Protein AF-A0AA39IX98-F1 (afdb_monomer_lite)

Organism: NCBI:txid47425

Sequence (354 aa):
MSGRSRLAAFIRYDRTEYQDSSELIVSIAYSLGMFDQRIGDAIVKALDISHAVVQMPASESRSQFRLLLQQPLETIQELEDEGPLAIIIDGLDESDVSKELLEVLADGFGPTLPFMCLIISSRPEEKISSVFKNCQHLHRYPLDTSSAEVKHDIRHYIQQRFASIEDKTVWRKYNEQDVVTQLAERASRLFIWAATVCSFLCSFPSLRRLEALLKTTIPADAIEALTILYQTALDTIVSEVYGSKDDIRLCIHAVLGVLIVQKSNMTVPMLSELVLQEGDPSAQLIVAKLGSVVQERSGSLELIHKSFDDFGLRALIDGDLVAADLYGVEGLASITGIMFSSFVVHICCCFKET

Secondary structure (DSSP, 8-state):
--PPPEEEEEEE-BTTTB---TTHHHHHHHHHHHH-HHHHHHHHHHHHH-GGGGG--GGGHHHHHIIIIIHHHHT-THHHHT-PEEEEEE-GGGS---HHHHHHHHHTT-TT-TTEEEEEEE---HHHHHHHTT-TT-EEEEE-TTSHHHHHHHHHHHHHHHTT---GGGGTTS-HHHHHHHHHHHTTT-HHHHHHHHHHHHSS--HHHHHHHHTSPPPSSHHHHHHHHHHHHHHHHHHHSSS-HHHHHHHHHHHHHHHHH--S-B-HHHHHHHT--TTSPPHHHHHHHTTTTEEEETTEEEES-HHHHHHHHHHHHTTSS---S-S-----TT--------EEEEEEE-----

Structure (mmCIF, N/CA/C/O backbone):
data_AF-A0AA39IX98-F1
#
_entry.id   AF-A0AA39IX98-F1
#
loop_
_atom_site.group_PDB
_atom_site.id
_atom_site.type_symbol
_atom_site.label_atom_id
_atom_site.label_alt_id
_atom_site.label_comp_id
_atom_site.label_asym_id
_atom_site.label_entity_id
_atom_site.label_seq_id
_atom_site.pdbx_PDB_ins_code
_atom_site.Cartn_x
_atom_site.Cartn_y
_atom_site.Cartn_z
_atom_site.occupancy
_atom_site.B_iso_or_equiv
_atom_site.auth_seq_id
_atom_site.auth_comp_id
_atom_site.auth_asym_id
_atom_site.auth_atom_id
_atom_site.pdbx_PDB_model_num
ATOM 1 N N . MET A 1 1 ? -10.452 -22.451 22.243 1.00 38.34 1 MET A N 1
ATOM 2 C CA . MET A 1 1 ? -10.836 -22.826 20.864 1.00 38.34 1 MET A CA 1
ATOM 3 C C . MET A 1 1 ? -10.128 -21.862 19.928 1.00 38.34 1 MET A C 1
ATOM 5 O O . MET A 1 1 ? -10.118 -20.678 20.225 1.00 38.34 1 MET A O 1
ATOM 9 N N . SER A 1 2 ? -9.448 -22.348 18.887 1.00 43.41 2 SER A N 1
ATOM 10 C CA . SER A 1 2 ? -8.754 -21.486 17.917 1.00 43.41 2 SER A CA 1
ATOM 11 C C . SER A 1 2 ? -9.805 -20.832 17.015 1.00 43.41 2 SER A C 1
ATOM 13 O O . SER A 1 2 ? -10.155 -21.363 15.964 1.00 43.41 2 SER A O 1
ATOM 15 N N . GLY A 1 3 ? -10.401 -19.741 17.500 1.00 55.88 3 GLY A N 1
ATOM 16 C CA . GLY A 1 3 ? -11.269 -18.892 16.695 1.00 55.88 3 GLY A CA 1
ATOM 17 C C . GLY A 1 3 ? -10.429 -18.233 15.607 1.00 55.88 3 GLY A C 1
ATOM 18 O O . GLY A 1 3 ? -9.367 -17.680 15.893 1.00 55.88 3 GLY A O 1
ATOM 19 N N . ARG A 1 4 ? -10.861 -18.334 14.349 1.00 71.50 4 ARG A N 1
ATOM 20 C CA . ARG A 1 4 ? -10.256 -17.561 13.259 1.00 71.50 4 ARG A CA 1
ATOM 21 C C . ARG A 1 4 ? -10.580 -16.090 13.505 1.00 71.50 4 ARG A C 1
ATOM 23 O O . ARG A 1 4 ? -11.750 -15.770 13.682 1.00 71.50 4 ARG A O 1
ATOM 30 N N . SER A 1 5 ? -9.579 -15.213 13.489 1.00 79.19 5 SER A N 1
ATOM 31 C CA . SER A 1 5 ? -9.819 -13.767 13.480 1.00 79.19 5 SER A CA 1
ATOM 32 C C . SER A 1 5 ? -10.683 -13.397 12.273 1.00 79.19 5 SER A C 1
ATOM 34 O O . SER A 1 5 ? -10.442 -13.878 11.162 1.00 79.19 5 SER A O 1
ATOM 36 N N . ARG A 1 6 ? -11.695 -12.560 12.493 1.00 92.75 6 ARG A N 1
ATOM 37 C CA . ARG A 1 6 ? -12.691 -12.172 11.491 1.00 92.75 6 ARG A CA 1
ATOM 38 C C . ARG A 1 6 ? -12.483 -10.707 11.124 1.00 92.75 6 ARG A C 1
ATOM 40 O O . ARG A 1 6 ? -12.575 -9.847 11.991 1.00 92.75 6 ARG A O 1
ATOM 47 N N . LEU A 1 7 ? -12.183 -10.417 9.859 1.00 92.88 7 LEU A N 1
ATOM 48 C CA . LEU A 1 7 ? -12.071 -9.037 9.383 1.00 92.88 7 LEU A CA 1
ATOM 49 C C . LEU A 1 7 ? -13.474 -8.446 9.224 1.00 92.88 7 LEU A C 1
ATOM 51 O O . LEU A 1 7 ? -14.226 -8.892 8.361 1.00 92.88 7 LEU A O 1
ATOM 55 N N . ALA A 1 8 ? -13.807 -7.468 10.062 1.00 94.06 8 ALA A N 1
ATOM 56 C CA . ALA A 1 8 ? -15.128 -6.851 10.106 1.00 94.06 8 ALA A CA 1
ATOM 57 C C . ALA A 1 8 ? -15.179 -5.500 9.376 1.00 94.06 8 ALA A C 1
ATOM 59 O O . ALA A 1 8 ? -16.228 -5.113 8.872 1.00 94.06 8 ALA A O 1
ATOM 60 N N . ALA A 1 9 ? -14.046 -4.798 9.277 1.00 94.56 9 ALA A N 1
ATOM 61 C CA . ALA A 1 9 ? -13.933 -3.583 8.475 1.00 94.56 9 ALA A CA 1
ATOM 62 C C . ALA A 1 9 ? -12.509 -3.394 7.936 1.00 94.56 9 ALA A C 1
ATOM 64 O O . ALA A 1 9 ? -11.527 -3.686 8.624 1.00 94.56 9 ALA A O 1
ATOM 65 N N . PHE A 1 10 ? -12.410 -2.865 6.717 1.00 93.94 10 PHE A N 1
ATOM 66 C CA . PHE A 1 10 ? -11.167 -2.405 6.103 1.00 93.94 10 PHE A CA 1
ATOM 67 C C . PHE A 1 10 ? -11.410 -1.018 5.514 1.00 93.94 10 PHE A C 1
ATOM 69 O O . PHE A 1 10 ? -12.221 -0.866 4.603 1.00 93.94 10 PHE A O 1
ATOM 76 N N . ILE A 1 11 ? -10.723 -0.019 6.056 1.00 91.50 11 ILE A N 1
ATOM 77 C CA . ILE A 1 11 ? -10.815 1.376 5.633 1.00 91.50 11 ILE A CA 1
ATOM 78 C C . ILE A 1 11 ? -9.422 1.792 5.199 1.00 91.50 11 ILE A C 1
ATOM 80 O O . ILE A 1 11 ? -8.462 1.602 5.941 1.00 91.50 11 ILE A O 1
ATOM 84 N N . ARG A 1 12 ? -9.307 2.345 3.997 1.00 89.00 12 ARG A N 1
ATOM 85 C CA . ARG A 1 12 ? -8.041 2.816 3.451 1.00 89.00 12 ARG A CA 1
ATOM 86 C C . ARG A 1 12 ? -8.157 4.294 3.138 1.00 89.00 12 ARG A C 1
ATOM 88 O O . ARG A 1 12 ? -9.070 4.692 2.421 1.00 89.00 12 ARG A O 1
ATOM 95 N N . TYR A 1 13 ? -7.214 5.069 3.649 1.00 85.19 13 TYR A N 1
ATOM 96 C CA . TYR A 1 13 ? -7.049 6.459 3.269 1.00 85.19 13 TYR A CA 1
ATOM 97 C C . TYR A 1 13 ? -6.129 6.578 2.066 1.00 85.19 13 TYR A C 1
ATOM 99 O O . TYR A 1 13 ? -5.184 5.803 1.885 1.00 85.19 13 TYR A O 1
ATOM 107 N N . ASP A 1 14 ? -6.448 7.559 1.232 1.00 73.75 14 ASP A N 1
ATOM 108 C CA . ASP A 1 14 ? -5.661 7.901 0.067 1.00 73.75 14 ASP A CA 1
ATOM 109 C C . ASP A 1 14 ? -5.701 9.415 -0.145 1.00 73.75 14 ASP A C 1
ATOM 111 O O . ASP A 1 14 ? -6.775 9.979 -0.368 1.00 73.75 14 ASP A O 1
ATOM 115 N N . ARG A 1 15 ? -4.534 10.076 -0.144 1.00 66.19 15 ARG A N 1
ATOM 116 C CA . ARG A 1 15 ? -4.431 11.528 -0.372 1.00 66.19 15 ARG A CA 1
ATOM 117 C C . ARG A 1 15 ? -5.121 12.012 -1.652 1.00 66.19 15 ARG A C 1
ATOM 119 O O . ARG A 1 15 ? -5.353 13.209 -1.767 1.00 66.19 15 ARG A O 1
ATOM 126 N N . THR A 1 16 ? -5.412 11.165 -2.635 1.00 59.59 16 THR A N 1
ATOM 127 C CA . THR A 1 16 ? -6.043 11.614 -3.886 1.00 59.59 16 THR A CA 1
ATOM 128 C C . THR A 1 16 ? -7.550 11.413 -3.944 1.00 59.59 16 THR A C 1
ATOM 130 O O . THR A 1 16 ? -8.199 12.100 -4.726 1.00 59.59 16 THR A O 1
ATOM 133 N N . GLU A 1 17 ? -8.105 10.504 -3.145 1.00 62.84 17 GLU A N 1
ATOM 134 C CA . GLU A 1 17 ? -9.516 10.102 -3.248 1.00 62.84 17 GLU A CA 1
ATOM 135 C C . GLU A 1 17 ? -10.286 10.297 -1.943 1.00 62.84 17 GLU A C 1
ATOM 137 O O . GLU A 1 17 ? -11.464 10.646 -1.970 1.00 62.84 17 GLU A O 1
ATOM 142 N N . TYR A 1 18 ? -9.628 10.092 -0.800 1.00 67.81 18 TYR A N 1
ATOM 143 C CA . TYR A 1 18 ? -10.278 10.070 0.501 1.00 67.81 18 TYR A CA 1
ATOM 144 C C . TYR A 1 18 ? -9.303 10.558 1.574 1.00 67.81 18 TYR A C 1
ATOM 146 O O . TYR A 1 18 ? -8.492 9.789 2.091 1.00 67.81 18 TYR A O 1
ATOM 154 N N . GLN A 1 19 ? -9.360 11.862 1.862 1.00 78.38 19 GLN A N 1
ATOM 155 C CA . GLN A 1 19 ? -8.587 12.507 2.933 1.00 78.38 19 GLN A CA 1
ATOM 156 C C . GLN A 1 19 ? -9.421 12.771 4.189 1.00 78.38 19 GLN A C 1
ATOM 158 O O . GLN A 1 19 ? -8.855 12.825 5.278 1.00 78.38 19 GLN A O 1
ATOM 163 N N . ASP A 1 20 ? -10.733 12.957 4.024 1.00 84.12 20 ASP A N 1
ATOM 164 C CA . ASP A 1 20 ? -11.641 13.361 5.094 1.00 84.12 20 ASP A CA 1
ATOM 165 C C . ASP A 1 20 ? -11.868 12.203 6.067 1.00 84.12 20 ASP A C 1
ATOM 167 O O . ASP A 1 20 ? -12.417 11.156 5.722 1.00 84.12 20 ASP A O 1
ATOM 171 N N . SER A 1 21 ? -11.414 12.401 7.297 1.00 88.88 21 SER A N 1
ATOM 172 C CA . SER A 1 21 ? -11.528 11.440 8.388 1.00 88.88 21 SER A CA 1
ATOM 173 C C . SER A 1 21 ? -12.760 11.644 9.271 1.00 88.88 21 SER A C 1
ATOM 175 O O . SER A 1 21 ? -12.986 10.852 10.192 1.00 88.88 21 SER A O 1
ATOM 177 N N . SER A 1 22 ? -13.579 12.669 9.006 1.00 87.50 22 SER A N 1
ATOM 178 C CA . SER A 1 22 ? -14.762 12.998 9.812 1.00 87.50 22 SER A CA 1
ATOM 179 C C . SER A 1 22 ? -15.803 11.875 9.831 1.00 87.50 22 SER A C 1
ATOM 181 O O . SER A 1 22 ? -16.474 11.666 10.841 1.00 87.50 22 SER A O 1
ATOM 183 N N . GLU A 1 23 ? -15.879 11.083 8.760 1.00 90.31 23 GLU A N 1
ATOM 184 C CA . GLU A 1 23 ? -16.801 9.952 8.642 1.00 90.31 23 GLU A CA 1
ATOM 185 C C . GLU A 1 23 ? -16.202 8.616 9.113 1.00 90.31 23 GLU A C 1
ATOM 187 O O . GLU A 1 23 ? -16.866 7.582 9.015 1.00 90.31 23 GLU A O 1
ATOM 192 N N . LEU A 1 24 ? -14.972 8.587 9.647 1.00 94.56 24 LEU A N 1
ATOM 193 C CA . LEU A 1 24 ? -14.283 7.338 9.998 1.00 94.56 24 LEU A CA 1
ATOM 194 C C . LEU A 1 24 ? -15.095 6.472 10.966 1.00 94.56 24 LEU A C 1
ATOM 196 O O . LEU A 1 24 ? -15.306 5.285 10.724 1.00 94.56 24 LEU A O 1
ATOM 200 N N . ILE A 1 25 ? -15.559 7.062 12.069 1.00 96.56 25 ILE A N 1
ATOM 201 C CA . ILE A 1 25 ? -16.297 6.341 13.116 1.00 96.56 25 ILE A CA 1
ATOM 202 C C . ILE A 1 25 ? -17.617 5.802 12.558 1.00 96.56 25 ILE A C 1
ATOM 204 O O . ILE A 1 25 ? -17.983 4.655 12.820 1.00 96.56 25 ILE A O 1
ATOM 208 N N . VAL A 1 26 ? -18.305 6.611 11.751 1.00 95.44 26 VAL A N 1
ATOM 209 C CA . VAL A 1 26 ? -19.559 6.235 11.090 1.00 95.44 26 VAL A CA 1
ATOM 210 C C . VAL A 1 26 ? -19.321 5.101 10.089 1.00 95.44 26 VAL A C 1
ATOM 212 O O . VAL A 1 26 ? -20.083 4.138 10.066 1.00 95.44 26 VAL A O 1
ATOM 215 N N . SER A 1 27 ? -18.231 5.156 9.324 1.00 95.12 27 SER A N 1
ATOM 216 C CA . SER A 1 27 ? -17.838 4.126 8.356 1.00 95.12 27 SER A CA 1
ATOM 217 C C . SER A 1 27 ? -17.491 2.797 9.029 1.00 95.12 27 SER A C 1
ATOM 219 O O . SER A 1 27 ? -17.871 1.731 8.535 1.00 95.12 27 SER A O 1
ATOM 221 N N . ILE A 1 28 ? -16.827 2.841 10.190 1.00 96.81 28 ILE A N 1
ATOM 222 C CA . ILE A 1 28 ? -16.593 1.656 11.026 1.00 96.81 28 ILE A CA 1
ATOM 223 C C . ILE A 1 28 ? -17.932 1.091 11.512 1.00 96.81 28 ILE A C 1
ATOM 225 O O . ILE A 1 28 ? -18.166 -0.108 11.372 1.00 96.81 28 ILE A O 1
ATOM 229 N N . ALA A 1 29 ? -18.823 1.936 12.042 1.00 97.06 29 ALA A N 1
ATOM 230 C CA . ALA A 1 29 ? -20.127 1.511 12.555 1.00 97.06 29 ALA A CA 1
ATOM 231 C C . ALA A 1 29 ? -20.976 0.855 11.456 1.00 97.06 29 ALA A C 1
ATOM 233 O O . ALA A 1 29 ? -21.511 -0.237 11.645 1.00 97.06 29 ALA A O 1
ATOM 234 N N . TYR A 1 30 ? -21.025 1.476 10.276 1.00 96.75 30 TYR A N 1
ATOM 235 C CA . TYR A 1 30 ? -21.690 0.929 9.101 1.00 96.75 30 TYR A CA 1
ATOM 236 C C . TYR A 1 30 ? -21.107 -0.432 8.700 1.00 96.75 30 TYR A C 1
ATOM 238 O O . TYR A 1 30 ? -21.851 -1.399 8.552 1.00 96.75 30 TYR A O 1
ATOM 246 N N . SER A 1 31 ? -19.779 -0.535 8.585 1.00 97.06 31 SER A N 1
ATOM 247 C CA . SER A 1 31 ? -19.105 -1.782 8.195 1.00 97.06 31 SER A CA 1
ATOM 248 C C . SER A 1 31 ? -19.377 -2.916 9.186 1.00 97.06 31 SER A C 1
ATOM 250 O O . SER A 1 31 ? -19.695 -4.029 8.775 1.00 97.06 31 SER A O 1
ATOM 252 N N . LEU A 1 32 ? -19.328 -2.628 10.490 1.00 96.94 32 LEU A N 1
ATOM 253 C CA . LEU A 1 32 ? -19.644 -3.603 11.534 1.00 96.94 32 LEU A CA 1
ATOM 254 C C . LEU A 1 32 ? -21.112 -4.044 11.496 1.00 96.94 32 LEU A C 1
ATOM 256 O O . LEU A 1 32 ? -21.393 -5.233 11.634 1.00 96.94 32 LEU A O 1
ATOM 260 N N . GLY A 1 33 ? -22.043 -3.110 11.281 1.00 97.06 33 GLY A N 1
ATOM 261 C CA . GLY A 1 33 ? -23.465 -3.431 11.154 1.00 97.06 33 GLY A CA 1
ATOM 262 C C . GLY A 1 33 ? -23.788 -4.258 9.907 1.00 97.06 33 GLY A C 1
ATOM 263 O O . GLY A 1 33 ? -24.653 -5.129 9.952 1.00 97.06 33 GLY A O 1
ATOM 264 N N . MET A 1 34 ? -23.060 -4.030 8.811 1.00 97.06 34 MET A N 1
ATOM 265 C CA . MET A 1 34 ? -23.143 -4.845 7.595 1.00 97.06 34 MET A CA 1
ATOM 266 C C . MET A 1 34 ? -22.497 -6.224 7.760 1.00 97.06 34 MET A C 1
ATOM 268 O O . MET A 1 34 ? -22.909 -7.178 7.101 1.00 97.06 34 MET A O 1
ATOM 272 N N . PHE A 1 35 ? -21.486 -6.332 8.621 1.00 95.81 35 PHE A N 1
ATOM 273 C CA . PHE A 1 35 ? -20.802 -7.584 8.916 1.00 95.81 35 PHE A CA 1
ATOM 274 C C . PHE A 1 35 ? -21.659 -8.530 9.776 1.00 95.81 35 PHE A C 1
ATOM 276 O O . PHE A 1 35 ? -21.726 -9.723 9.478 1.00 95.81 35 PHE A O 1
ATOM 283 N N . ASP A 1 36 ? -22.319 -8.018 10.822 1.00 96.31 36 ASP A N 1
ATOM 284 C CA . ASP A 1 36 ? -23.160 -8.811 11.727 1.00 96.31 36 ASP A CA 1
ATOM 285 C C . ASP A 1 36 ? -24.465 -8.082 12.067 1.00 96.31 36 ASP A C 1
ATOM 287 O O . ASP A 1 36 ? -24.466 -6.974 12.610 1.00 96.31 36 ASP A O 1
ATOM 291 N N . GLN A 1 37 ? -25.594 -8.746 11.803 1.00 96.94 37 GLN A N 1
ATOM 292 C CA . GLN A 1 37 ? -26.923 -8.175 12.010 1.00 96.94 37 GLN A CA 1
ATOM 293 C C . GLN A 1 37 ? -27.172 -7.756 13.466 1.00 96.94 37 GLN A C 1
ATOM 295 O O . GLN A 1 37 ? -27.825 -6.743 13.692 1.00 96.94 37 GLN A O 1
ATOM 300 N N . ARG A 1 38 ? -26.631 -8.475 14.460 1.00 97.31 38 ARG A N 1
ATOM 301 C CA . ARG A 1 38 ? -26.800 -8.114 15.879 1.00 97.31 38 ARG A CA 1
ATOM 302 C C . ARG A 1 38 ? -26.140 -6.772 16.178 1.00 97.31 38 ARG A C 1
ATOM 304 O O . ARG A 1 38 ? -26.705 -5.965 16.914 1.00 97.31 38 ARG A O 1
ATOM 311 N N . ILE A 1 39 ? -24.968 -6.528 15.582 1.00 97.44 39 ILE A N 1
ATOM 312 C CA . ILE A 1 39 ? -24.269 -5.245 15.690 1.00 97.44 39 ILE A CA 1
ATOM 313 C C . ILE A 1 39 ? -25.088 -4.157 14.995 1.00 97.44 39 ILE A C 1
ATOM 315 O O . ILE A 1 39 ? -25.316 -3.102 15.583 1.00 97.44 39 ILE A O 1
ATOM 319 N N . GLY A 1 40 ? -25.595 -4.435 13.790 1.00 97.19 40 GLY A N 1
ATOM 320 C CA . GLY A 1 40 ? -26.475 -3.522 13.059 1.00 97.19 40 GLY A CA 1
ATOM 321 C C . GLY A 1 40 ? -27.704 -3.118 13.877 1.00 97.19 40 GLY A C 1
ATOM 322 O O . GLY A 1 40 ? -27.959 -1.928 14.055 1.00 97.19 40 GLY A O 1
ATOM 323 N N . ASP A 1 41 ? -28.406 -4.090 14.459 1.00 97.69 41 ASP A N 1
ATOM 324 C CA . ASP A 1 41 ? -29.582 -3.864 15.304 1.00 97.69 41 ASP A CA 1
ATOM 325 C C . ASP A 1 41 ? -29.243 -3.035 16.556 1.00 97.69 41 ASP A C 1
ATOM 327 O O . ASP A 1 41 ? -30.029 -2.180 16.972 1.00 97.69 41 ASP A O 1
ATOM 331 N N . ALA A 1 42 ? -28.080 -3.260 17.176 1.00 97.38 42 ALA A N 1
ATOM 332 C CA . ALA A 1 42 ? -27.630 -2.487 18.333 1.00 97.38 42 ALA A CA 1
ATOM 333 C C . ALA A 1 42 ? -27.281 -1.033 17.967 1.00 97.38 42 ALA A C 1
ATOM 335 O O . ALA A 1 42 ? -27.636 -0.111 18.705 1.00 97.38 42 ALA A O 1
ATOM 336 N N . ILE A 1 43 ? -26.642 -0.812 16.814 1.00 96.75 43 ILE A N 1
ATOM 337 C CA . ILE A 1 43 ? -26.329 0.529 16.303 1.00 96.75 43 ILE A CA 1
ATOM 338 C C . ILE A 1 43 ? -27.616 1.278 15.948 1.00 96.75 43 ILE A C 1
ATOM 340 O O . ILE A 1 43 ? -27.769 2.433 16.336 1.00 96.75 43 ILE A O 1
ATOM 344 N N . VAL A 1 44 ? -28.575 0.629 15.278 1.00 96.38 44 VAL A N 1
ATOM 345 C CA . VAL A 1 44 ? -29.882 1.233 14.961 1.00 96.38 44 VAL A CA 1
ATOM 346 C C . VAL A 1 44 ? -30.595 1.683 16.237 1.00 96.38 44 VAL A C 1
ATOM 348 O O . VAL A 1 44 ? -31.041 2.824 16.307 1.00 96.38 44 VAL A O 1
ATOM 351 N N . LYS A 1 45 ? -30.606 0.856 17.291 1.00 95.06 45 LYS A N 1
ATOM 352 C CA . LYS A 1 45 ? -31.166 1.253 18.597 1.00 95.06 45 LYS A CA 1
ATOM 353 C C . LYS A 1 45 ? -30.465 2.475 19.197 1.00 95.06 45 LYS A C 1
ATOM 355 O O . LYS A 1 45 ? -31.125 3.312 19.808 1.00 95.06 45 LYS A O 1
ATOM 360 N N . ALA A 1 46 ? -29.145 2.593 19.048 1.00 92.56 46 ALA A N 1
ATOM 361 C CA . ALA A 1 46 ? -28.415 3.776 19.503 1.00 92.56 46 ALA A CA 1
ATOM 362 C C . ALA A 1 46 ? -28.798 5.031 18.695 1.00 92.56 46 ALA A C 1
ATOM 364 O O . ALA A 1 46 ? -28.958 6.112 19.266 1.00 92.56 46 ALA A O 1
ATOM 365 N N . LEU A 1 47 ? -29.012 4.880 17.384 1.00 93.00 47 LEU A N 1
ATOM 366 C CA . LEU A 1 47 ? -29.465 5.957 16.503 1.00 93.00 47 LEU A CA 1
ATOM 367 C C . LEU A 1 47 ? -30.903 6.397 16.800 1.00 93.00 47 LEU A C 1
ATOM 369 O O . LEU A 1 47 ? -31.167 7.596 16.765 1.00 93.00 47 LEU A O 1
ATOM 373 N N . ASP A 1 48 ? -31.796 5.474 17.163 1.00 91.94 48 ASP A N 1
ATOM 374 C CA . ASP A 1 48 ? -33.172 5.794 17.574 1.00 91.94 48 ASP A CA 1
ATOM 375 C C . ASP A 1 48 ? -33.209 6.675 18.838 1.00 91.94 48 ASP A C 1
ATOM 377 O O . ASP A 1 48 ? -34.116 7.489 19.014 1.00 91.94 48 ASP A O 1
ATOM 381 N N . ILE A 1 49 ? -32.213 6.540 19.723 1.00 88.56 49 ILE A N 1
ATOM 382 C CA . ILE A 1 49 ? -32.073 7.382 20.922 1.00 88.56 49 ILE A CA 1
ATOM 383 C C . ILE A 1 49 ? -31.527 8.766 20.553 1.00 88.56 49 ILE A C 1
ATOM 385 O O . ILE A 1 49 ? -31.960 9.772 21.120 1.00 88.56 49 ILE A O 1
ATOM 389 N N . SER A 1 50 ? -30.561 8.838 19.632 1.00 86.62 50 SER A N 1
ATOM 390 C CA . SER A 1 50 ? -29.977 10.105 19.193 1.00 86.62 50 SER A CA 1
ATOM 391 C C . SER A 1 50 ? -29.434 10.033 17.765 1.00 86.62 50 SER A C 1
ATOM 393 O O . SER A 1 50 ? -28.277 9.686 17.522 1.00 86.62 50 SER A O 1
ATOM 395 N N . HIS A 1 51 ? -30.246 10.470 16.802 1.00 86.88 51 HIS A N 1
ATOM 396 C CA . HIS A 1 51 ? -29.826 10.563 15.399 1.00 86.88 51 HIS A CA 1
ATOM 397 C C . HIS A 1 51 ? -28.678 11.563 15.176 1.00 86.88 51 HIS A C 1
ATOM 399 O O . HIS A 1 51 ? -27.911 11.423 14.225 1.00 86.88 51 HIS A O 1
ATOM 405 N N . ALA A 1 52 ? -28.528 12.558 16.059 1.00 89.81 52 ALA A N 1
ATOM 406 C CA . ALA A 1 52 ? -27.492 13.586 15.952 1.00 89.81 52 ALA A CA 1
ATOM 407 C C . ALA A 1 52 ? -26.066 13.030 16.105 1.00 89.81 52 ALA A C 1
ATOM 409 O O . ALA A 1 52 ? -25.113 13.693 15.709 1.00 89.81 52 ALA A O 1
ATOM 410 N N . VAL A 1 53 ? -25.909 11.811 16.635 1.00 90.06 53 VAL A N 1
ATOM 411 C CA . VAL A 1 53 ? -24.597 11.188 16.856 1.00 90.06 53 VAL A CA 1
ATOM 412 C C . VAL A 1 53 ? -23.814 11.022 15.548 1.00 90.06 53 VAL A C 1
ATOM 414 O O . VAL A 1 53 ? -22.601 11.205 15.536 1.00 90.06 53 VAL A O 1
ATOM 417 N N . VAL A 1 54 ? -24.486 10.754 14.425 1.00 90.38 54 VAL A N 1
ATOM 418 C CA . VAL A 1 54 ? -23.830 10.616 13.106 1.00 90.38 54 VAL A CA 1
ATOM 419 C C . VAL A 1 54 ? -23.245 11.944 12.618 1.00 90.38 54 VAL A C 1
ATOM 421 O O . VAL A 1 54 ? -22.268 11.951 11.886 1.00 90.38 54 VAL A O 1
ATOM 424 N N . GLN A 1 55 ? -23.822 13.065 13.051 1.00 90.31 55 GLN A N 1
ATOM 425 C CA . GLN A 1 55 ? -23.448 14.420 12.632 1.00 90.31 55 GLN A CA 1
ATOM 426 C C . GLN A 1 55 ? -22.570 15.133 13.673 1.00 90.31 55 GLN A C 1
ATOM 428 O O . GLN A 1 55 ? -22.396 16.351 13.611 1.00 90.31 55 GLN A O 1
ATOM 433 N N . MET A 1 56 ? -22.055 14.400 14.666 1.00 92.06 56 MET A N 1
ATOM 434 C CA . MET A 1 56 ? -21.156 14.968 15.667 1.00 92.06 56 MET A CA 1
ATOM 435 C C . MET A 1 56 ? -19.865 15.465 15.002 1.00 92.06 56 MET A C 1
ATOM 437 O O . MET A 1 56 ? -19.289 14.752 14.181 1.00 92.06 56 MET A O 1
ATOM 441 N N . PRO A 1 57 ? -19.385 16.669 15.357 1.00 90.69 57 PRO A N 1
ATOM 442 C CA . PRO A 1 57 ? -18.146 17.201 14.810 1.00 90.69 57 PRO A CA 1
ATOM 443 C C . PRO A 1 57 ? -16.932 16.399 15.297 1.00 90.69 57 PRO A C 1
ATOM 445 O O . PRO A 1 57 ? -16.972 15.755 16.346 1.00 90.69 57 PRO A O 1
ATOM 448 N N . ALA A 1 58 ? -15.801 16.527 14.597 1.00 86.44 58 ALA A N 1
ATOM 449 C CA . ALA A 1 58 ? -14.554 15.838 14.943 1.00 86.44 58 ALA A CA 1
ATOM 450 C C . ALA A 1 58 ? -14.072 16.105 16.389 1.00 86.44 58 ALA A C 1
ATOM 452 O O . ALA A 1 58 ? -13.454 15.233 17.001 1.00 86.44 58 ALA A O 1
ATOM 453 N N . SER A 1 59 ? -14.398 17.261 16.980 1.00 90.31 59 SER A N 1
ATOM 454 C CA . SER A 1 59 ? -14.110 17.572 18.392 1.00 90.31 59 SER A CA 1
ATOM 455 C C . SER A 1 59 ? -14.855 16.673 19.389 1.00 90.31 59 SER A C 1
ATOM 457 O O . SER A 1 59 ? -14.470 16.574 20.550 1.00 90.31 59 SER A O 1
ATOM 459 N N . GLU A 1 60 ? -15.925 16.011 18.951 1.00 94.12 60 GLU A N 1
ATOM 460 C CA . GLU A 1 60 ? -16.743 15.087 19.738 1.00 94.12 60 GLU A CA 1
ATOM 461 C C . GLU A 1 60 ? -16.509 13.618 19.343 1.00 94.12 60 GLU A C 1
ATOM 463 O O . GLU A 1 60 ? -17.283 12.744 19.739 1.00 94.12 60 GLU A O 1
ATOM 468 N N . SER A 1 61 ? -15.404 13.319 18.639 1.00 95.38 61 SER A N 1
ATOM 469 C CA . SER A 1 61 ? -15.029 11.959 18.201 1.00 95.38 61 SER A CA 1
ATOM 470 C C . SER A 1 61 ? -15.130 10.923 19.321 1.00 95.38 61 SER A C 1
ATOM 472 O O . SER A 1 61 ? -15.573 9.800 19.105 1.00 95.38 61 SER A O 1
ATOM 474 N N . ARG A 1 62 ? -14.779 11.295 20.557 1.00 96.06 62 ARG A N 1
ATOM 475 C CA . ARG A 1 62 ? -14.868 10.397 21.717 1.00 96.06 62 ARG A CA 1
ATOM 476 C C . ARG A 1 62 ? -16.301 10.029 22.080 1.00 96.06 62 ARG A C 1
ATOM 478 O O . ARG A 1 62 ? -16.585 8.868 22.367 1.00 96.06 62 ARG A O 1
ATOM 485 N N . SER A 1 63 ? -17.203 11.006 22.060 1.00 95.88 63 SER A N 1
ATOM 486 C CA . SER A 1 63 ? -18.630 10.773 22.284 1.00 95.88 63 SER A CA 1
ATOM 487 C C . SER A 1 63 ? -19.214 9.934 21.155 1.00 95.88 63 SER A C 1
ATOM 489 O O . SER A 1 63 ? -19.910 8.960 21.432 1.00 95.88 63 SER A O 1
ATOM 491 N N . GLN A 1 64 ? -18.876 10.261 19.906 1.00 96.56 64 GLN A N 1
ATOM 492 C CA . GLN A 1 64 ? -19.354 9.539 18.732 1.00 96.56 64 GLN A CA 1
ATOM 493 C C . GLN A 1 64 ? -18.894 8.073 18.737 1.00 96.56 64 GLN A C 1
ATOM 495 O O . GLN A 1 64 ? -19.721 7.175 18.596 1.00 96.56 64 GLN A O 1
ATOM 500 N N . PHE A 1 65 ? -17.606 7.814 18.990 1.00 96.88 65 PHE A N 1
ATOM 501 C CA . PHE A 1 65 ? -17.045 6.461 19.086 1.00 96.88 65 PHE A CA 1
ATOM 502 C C . PHE A 1 65 ? -17.718 5.655 20.195 1.00 96.88 65 PHE A C 1
ATOM 504 O O . PHE A 1 65 ? -18.135 4.516 19.990 1.00 96.88 65 PHE A O 1
ATOM 511 N N . ARG A 1 66 ? -17.899 6.262 21.371 1.00 96.44 66 ARG A N 1
ATOM 512 C CA . ARG A 1 66 ? -18.558 5.591 22.491 1.00 96.44 66 ARG A CA 1
ATOM 513 C C . ARG A 1 66 ? -20.009 5.220 22.172 1.00 96.44 66 ARG A C 1
ATOM 515 O O . ARG A 1 66 ? -20.424 4.111 22.487 1.00 96.44 66 ARG A O 1
ATOM 522 N N . LEU A 1 67 ? -20.773 6.140 21.582 1.00 96.44 67 LEU A N 1
ATOM 523 C CA . LEU A 1 67 ? -22.208 5.969 21.330 1.00 96.44 67 LEU A CA 1
ATOM 524 C C . LEU A 1 67 ? -22.506 5.056 20.128 1.00 96.44 67 LEU A C 1
ATOM 526 O O . LEU A 1 67 ? -23.489 4.324 20.175 1.00 96.44 67 LEU A O 1
ATOM 530 N N . LEU A 1 68 ? -21.685 5.085 19.069 1.00 96.50 68 LEU A N 1
ATOM 531 C CA . LEU A 1 68 ? -21.901 4.268 17.863 1.00 96.50 68 LEU A CA 1
ATOM 532 C C . LEU A 1 68 ? -21.185 2.923 17.885 1.00 96.50 68 LEU A C 1
ATOM 534 O O . LEU A 1 68 ? -21.610 2.015 17.180 1.00 96.50 68 LEU A O 1
ATOM 538 N N . LEU A 1 69 ? -20.095 2.790 18.642 1.00 96.56 69 LEU A N 1
ATOM 539 C CA . LEU A 1 69 ? -19.262 1.591 18.610 1.00 96.56 69 LEU A CA 1
ATOM 540 C C . LEU A 1 69 ? -19.217 0.900 19.967 1.00 96.56 69 LEU A C 1
ATOM 542 O O . LEU A 1 69 ? -19.701 -0.222 20.082 1.00 96.56 69 LEU A O 1
ATOM 546 N N . GLN A 1 70 ? -18.685 1.555 21.004 1.00 95.94 70 GLN A N 1
ATOM 547 C CA . GLN A 1 70 ? -18.454 0.873 22.285 1.00 95.94 70 GLN A CA 1
ATOM 548 C C . GLN A 1 70 ? -19.757 0.406 22.936 1.00 95.94 70 GLN A C 1
ATOM 550 O O . GLN A 1 70 ? -19.923 -0.783 23.185 1.00 95.94 70 GLN A O 1
ATOM 555 N N . GLN A 1 71 ? -20.705 1.318 23.162 1.00 95.88 71 GLN A N 1
ATOM 556 C CA . GLN A 1 71 ? -21.951 0.985 23.851 1.00 95.88 71 GLN A CA 1
ATOM 557 C C . GLN A 1 71 ? -22.787 -0.059 23.102 1.00 95.88 71 GLN A C 1
ATOM 559 O O . GLN A 1 71 ? -23.223 -1.006 23.752 1.00 95.88 71 GLN A O 1
ATOM 564 N N . PRO A 1 72 ? -22.999 0.036 21.771 1.00 95.88 72 PRO A N 1
ATOM 565 C CA . PRO A 1 72 ? -23.702 -1.014 21.039 1.00 95.88 72 PRO A CA 1
ATOM 566 C C . PRO A 1 72 ? -23.028 -2.383 21.166 1.00 95.88 72 PRO A C 1
ATOM 568 O O . PRO A 1 72 ? -23.708 -3.363 21.464 1.00 95.88 72 PRO A O 1
ATOM 571 N N . LEU A 1 73 ? -21.702 -2.456 21.010 1.00 96.31 73 LEU A N 1
ATOM 572 C CA . LEU A 1 73 ? -20.957 -3.717 21.097 1.00 96.31 73 LEU A CA 1
ATOM 573 C C . LEU A 1 73 ? -20.985 -4.323 22.507 1.00 96.31 73 LEU A C 1
ATOM 575 O O . LEU A 1 73 ? -21.074 -5.540 22.641 1.00 96.31 73 LEU A O 1
ATOM 579 N N . GLU A 1 74 ? -20.977 -3.497 23.556 1.00 95.38 74 GLU A N 1
ATOM 580 C CA . GLU A 1 74 ? -21.073 -3.950 24.953 1.00 95.38 74 GLU A CA 1
ATOM 581 C C . GLU A 1 74 ? -22.411 -4.647 25.261 1.00 95.38 74 GLU A C 1
ATOM 583 O O . GLU A 1 74 ? -22.503 -5.407 26.227 1.00 95.38 74 GLU A O 1
ATOM 588 N N . THR A 1 75 ? -23.448 -4.434 24.440 1.00 95.44 75 THR A N 1
ATOM 589 C CA . THR A 1 75 ? -24.746 -5.112 24.606 1.00 95.44 75 THR A CA 1
ATOM 590 C C . THR A 1 75 ? -24.786 -6.540 24.055 1.00 95.44 75 THR A C 1
ATOM 592 O O . THR A 1 75 ? -25.761 -7.244 24.316 1.00 95.44 75 THR A O 1
ATOM 595 N N . ILE A 1 76 ? -23.756 -6.978 23.321 1.00 94.50 76 ILE A N 1
ATOM 596 C CA . ILE A 1 76 ? -23.751 -8.238 22.563 1.00 94.50 76 ILE A CA 1
ATOM 597 C C . ILE A 1 76 ? -22.624 -9.142 23.076 1.00 94.50 76 ILE A C 1
ATOM 599 O O . ILE A 1 76 ? -21.549 -9.248 22.483 1.00 94.50 76 ILE A O 1
ATOM 603 N N . GLN A 1 77 ? -22.858 -9.789 24.216 1.00 87.00 77 GLN A N 1
ATOM 604 C CA . GLN A 1 77 ? -21.840 -10.609 24.885 1.00 87.00 77 GLN A CA 1
ATOM 605 C C . GLN A 1 77 ? -21.457 -11.858 24.079 1.00 87.00 77 GLN A C 1
ATOM 607 O O . GLN A 1 77 ? -20.337 -12.346 24.192 1.00 87.00 77 GLN A O 1
ATOM 612 N N . GLU A 1 78 ? -22.353 -12.346 23.218 1.00 90.19 78 GLU A N 1
ATOM 613 C CA . GLU A 1 78 ? -22.153 -13.551 22.409 1.00 90.19 78 GLU A CA 1
ATOM 614 C C . GLU A 1 78 ? -20.998 -13.414 21.404 1.00 90.19 78 GLU A C 1
ATOM 616 O O . GLU A 1 78 ? -20.449 -14.418 20.954 1.00 90.19 78 GLU A O 1
ATOM 621 N N . LEU A 1 79 ? -20.599 -12.183 21.058 1.00 89.44 79 LEU A N 1
ATOM 622 C CA . LEU A 1 79 ? -19.493 -11.938 20.129 1.00 89.44 79 LEU A CA 1
ATOM 623 C C . LEU A 1 79 ? -18.132 -12.349 20.703 1.00 89.44 79 LEU A C 1
ATOM 625 O O . LEU A 1 79 ? -17.243 -12.695 19.921 1.00 89.44 79 LEU A O 1
ATOM 629 N N . GLU A 1 80 ? -17.961 -12.337 22.033 1.00 86.94 80 GLU A N 1
ATOM 630 C CA . GLU A 1 80 ? -16.692 -12.706 22.680 1.00 86.94 80 GLU A CA 1
ATOM 631 C C . GLU A 1 80 ? -16.351 -14.187 22.429 1.00 86.94 80 GLU A C 1
ATOM 633 O O . GLU A 1 80 ? -15.198 -14.523 22.144 1.00 86.94 80 GLU A O 1
ATOM 638 N N . ASP A 1 81 ? -17.362 -15.060 22.426 1.00 88.62 81 ASP A N 1
ATOM 639 C CA . ASP A 1 81 ? -17.202 -16.508 22.239 1.00 88.62 81 ASP A CA 1
ATOM 640 C C . ASP A 1 81 ? -16.907 -16.910 20.780 1.00 88.62 81 ASP A C 1
ATOM 642 O O . ASP A 1 81 ? -16.414 -18.008 20.504 1.00 88.62 81 ASP A O 1
ATOM 646 N N . GLU A 1 82 ? -17.172 -16.016 19.827 1.00 89.88 82 GLU A N 1
ATOM 647 C CA . GLU A 1 82 ? -16.989 -16.248 18.389 1.00 89.88 82 GLU A CA 1
ATOM 648 C C . GLU A 1 82 ? -15.580 -15.888 17.887 1.00 89.88 82 GLU A C 1
ATOM 650 O O . GLU A 1 82 ? -15.237 -16.127 16.724 1.00 89.88 82 GLU A O 1
ATOM 655 N N . GLY A 1 83 ? -14.741 -15.345 18.771 1.00 87.56 83 GLY A N 1
ATOM 656 C CA . GLY A 1 83 ? -13.366 -14.956 18.484 1.00 87.56 83 GLY A CA 1
ATOM 657 C C . GLY A 1 83 ? -13.215 -13.536 17.920 1.00 87.56 83 GLY A C 1
ATOM 658 O O . GLY A 1 83 ? -14.208 -12.846 17.661 1.00 87.56 83 GLY A O 1
ATOM 659 N N . PRO A 1 84 ? -11.958 -13.086 17.721 1.00 89.94 84 PRO A N 1
ATOM 660 C CA . PRO A 1 84 ? -11.659 -11.672 17.527 1.00 89.94 84 PRO A CA 1
ATOM 661 C C . PRO A 1 84 ? -12.257 -11.073 16.249 1.00 89.94 84 PRO A C 1
ATOM 663 O O . PRO A 1 84 ? -12.165 -11.672 15.173 1.00 89.94 84 PRO A O 1
ATOM 666 N N . LEU A 1 85 ? -12.793 -9.859 16.363 1.00 93.69 85 LEU A N 1
ATOM 667 C CA . LEU A 1 85 ? -13.210 -8.993 15.265 1.00 93.69 85 LEU A CA 1
ATOM 668 C C . LEU A 1 85 ? -12.125 -7.948 15.005 1.00 93.69 85 LEU A C 1
ATOM 670 O O . LEU A 1 85 ? -11.788 -7.150 15.878 1.00 93.69 85 LEU A O 1
ATOM 674 N N . ALA A 1 86 ? -11.572 -7.962 13.798 1.00 93.75 86 ALA A N 1
ATOM 675 C CA . ALA A 1 86 ? -10.515 -7.059 13.379 1.00 93.75 86 ALA A CA 1
ATOM 676 C C . ALA A 1 86 ? -11.066 -5.910 12.530 1.00 93.75 86 ALA A C 1
ATOM 678 O O . ALA A 1 86 ? -11.849 -6.125 11.603 1.00 93.75 86 ALA A O 1
ATOM 679 N N . ILE A 1 87 ? -10.598 -4.702 12.819 1.00 95.19 87 ILE A N 1
ATOM 680 C CA . ILE A 1 87 ? -10.784 -3.501 12.009 1.00 95.19 87 ILE A CA 1
ATOM 681 C C . ILE A 1 87 ? -9.403 -3.047 11.565 1.00 95.19 87 ILE A C 1
ATOM 683 O O . ILE A 1 87 ? -8.508 -2.891 12.396 1.00 95.19 87 ILE A O 1
ATOM 687 N N . ILE A 1 88 ? -9.233 -2.847 10.263 1.00 94.50 88 ILE A N 1
ATOM 688 C CA . ILE A 1 88 ? -7.985 -2.357 9.683 1.00 94.50 88 ILE A CA 1
ATOM 689 C C . ILE A 1 88 ? -8.215 -0.951 9.135 1.00 94.50 88 ILE A C 1
ATOM 691 O O . ILE A 1 88 ? -9.128 -0.740 8.338 1.00 94.50 88 ILE A O 1
ATOM 695 N N . ILE A 1 89 ? -7.364 -0.016 9.548 1.00 93.75 89 ILE A N 1
ATOM 696 C CA . ILE A 1 89 ? -7.270 1.340 9.011 1.00 93.75 89 ILE A CA 1
ATOM 697 C C . ILE A 1 89 ? -5.903 1.468 8.345 1.00 93.75 89 ILE A C 1
ATOM 699 O O . ILE A 1 89 ? -4.877 1.467 9.022 1.00 93.75 89 ILE A O 1
ATOM 703 N N . ASP A 1 90 ? -5.882 1.539 7.023 1.00 89.94 90 ASP A N 1
ATOM 704 C CA . ASP A 1 90 ? -4.661 1.600 6.227 1.00 89.94 90 ASP A CA 1
ATOM 705 C C . ASP A 1 90 ? -4.361 3.042 5.794 1.00 89.94 90 ASP A C 1
ATOM 707 O O . ASP A 1 90 ? -5.229 3.715 5.237 1.00 89.94 90 ASP A O 1
ATOM 711 N N . GLY A 1 91 ? -3.140 3.515 6.052 1.00 88.94 91 GLY A N 1
ATOM 712 C CA . GLY A 1 91 ? -2.651 4.819 5.600 1.00 88.94 91 GLY A CA 1
ATOM 713 C C . GLY A 1 91 ? -3.198 6.014 6.381 1.00 88.94 91 GLY A C 1
ATOM 714 O O . GLY A 1 91 ? -3.478 7.044 5.782 1.00 88.94 91 GLY A O 1
ATOM 715 N N . LEU A 1 92 ? -3.364 5.926 7.706 1.00 91.19 92 LEU A N 1
ATOM 716 C CA . LEU A 1 92 ? -3.972 7.009 8.504 1.00 91.19 92 LEU A CA 1
ATOM 717 C C . LEU A 1 92 ? -3.260 8.374 8.347 1.00 91.19 92 LEU A C 1
ATOM 719 O O . LEU A 1 92 ? -3.900 9.418 8.454 1.00 91.19 92 LEU A O 1
ATOM 723 N N . ASP A 1 93 ? -1.955 8.396 8.057 1.00 88.75 93 ASP A N 1
ATOM 724 C CA . ASP A 1 93 ? -1.188 9.619 7.760 1.00 88.75 93 ASP A CA 1
ATOM 725 C C . ASP A 1 93 ? -1.599 10.329 6.463 1.00 88.75 93 ASP A C 1
ATOM 727 O O . ASP A 1 93 ? -1.291 11.508 6.271 1.00 88.75 93 ASP A O 1
ATOM 731 N N . GLU A 1 94 ? -2.322 9.637 5.586 1.00 86.69 94 GLU A N 1
ATOM 732 C CA . GLU A 1 94 ? -2.895 10.192 4.365 1.00 86.69 94 GLU A CA 1
ATOM 733 C C . GLU A 1 94 ? -4.221 10.934 4.591 1.00 86.69 94 GLU A C 1
ATOM 735 O O . GLU A 1 94 ? -4.734 11.546 3.657 1.00 86.69 94 GLU A O 1
ATOM 740 N N . SER A 1 95 ? -4.733 10.936 5.825 1.00 89.75 95 SER A N 1
ATOM 741 C CA . SER A 1 95 ? -5.957 11.639 6.214 1.00 89.75 95 SER A CA 1
ATOM 742 C C . SER A 1 95 ? -5.700 12.955 6.960 1.00 89.75 95 SER A C 1
ATOM 744 O O . SER A 1 95 ? -4.605 13.219 7.484 1.00 89.75 95 SER A O 1
ATOM 746 N N . ASP A 1 96 ? -6.751 13.763 7.068 1.00 89.88 96 ASP A N 1
ATOM 747 C CA . ASP A 1 96 ? -6.812 14.988 7.869 1.00 89.88 96 ASP A CA 1
ATOM 748 C C . ASP A 1 96 ? -7.116 14.742 9.363 1.00 89.88 96 ASP A C 1
ATOM 750 O O . ASP A 1 96 ? -7.565 15.649 10.065 1.00 89.88 96 ASP A O 1
ATOM 754 N N . VAL A 1 97 ? -6.827 13.527 9.855 1.00 91.81 97 VAL A N 1
ATOM 755 C CA . VAL A 1 97 ? -7.143 13.054 11.212 1.00 91.81 97 VAL A CA 1
ATOM 756 C C . VAL A 1 97 ? -6.897 14.101 12.303 1.00 91.81 97 VAL A C 1
ATOM 758 O O . VAL A 1 97 ? -5.784 14.606 12.491 1.00 91.81 97 VAL A O 1
ATOM 761 N N . SER A 1 98 ? -7.958 14.402 13.057 1.00 92.69 98 SER A N 1
ATOM 762 C CA . SER A 1 98 ? -7.901 15.316 14.197 1.00 92.69 98 SER A CA 1
ATOM 763 C C . SER A 1 98 ? -7.158 14.698 15.382 1.00 92.69 98 SER A C 1
ATOM 765 O O . SER A 1 98 ? -7.034 13.476 15.518 1.00 92.69 98 SER A O 1
ATOM 767 N N . LYS A 1 99 ? -6.688 15.548 16.298 1.00 92.00 99 LYS A N 1
ATOM 768 C CA . LYS A 1 99 ? -6.041 15.085 17.529 1.00 92.00 99 LYS A CA 1
ATOM 769 C C . LYS A 1 99 ? -7.006 14.264 18.389 1.00 92.00 99 LYS A C 1
ATOM 771 O O . LYS A 1 99 ? -6.623 13.220 18.908 1.00 92.00 99 LYS A O 1
ATOM 776 N N . GLU A 1 100 ? -8.256 14.705 18.499 1.00 93.56 100 GLU A N 1
ATOM 777 C CA . GLU A 1 100 ? -9.305 14.029 19.262 1.00 93.56 100 GLU A CA 1
ATOM 778 C C . GLU A 1 100 ? -9.587 12.628 18.705 1.00 93.56 100 GLU A C 1
ATOM 780 O O . GLU A 1 100 ? -9.738 11.680 19.476 1.00 93.56 100 GLU A O 1
ATOM 785 N N . LEU A 1 101 ? -9.612 12.473 17.377 1.00 95.00 101 LEU A N 1
ATOM 786 C CA . LEU A 1 101 ? -9.795 11.176 16.729 1.00 95.00 101 LEU A CA 1
ATOM 787 C C . LEU A 1 101 ? -8.571 10.270 16.920 1.00 95.00 101 LEU A C 1
ATOM 789 O O . LEU A 1 101 ? -8.737 9.093 17.233 1.00 95.00 101 LEU A O 1
ATOM 793 N N . LEU A 1 102 ? -7.346 10.802 16.823 1.00 94.06 102 LEU A N 1
ATOM 794 C CA . LEU A 1 102 ? -6.124 10.042 17.125 1.00 94.06 102 LEU A CA 1
ATOM 795 C C . LEU A 1 102 ? -6.123 9.501 18.558 1.00 94.06 102 LEU A C 1
ATOM 797 O O . LEU A 1 102 ? -5.788 8.338 18.767 1.00 94.06 102 LEU A O 1
ATOM 801 N N . GLU A 1 103 ? -6.506 10.321 19.539 1.00 92.75 103 GLU A N 1
ATOM 802 C CA . GLU A 1 103 ? -6.595 9.901 20.942 1.00 92.75 103 GLU A CA 1
ATOM 803 C C . GLU A 1 103 ? -7.647 8.797 21.135 1.00 92.75 103 GLU A C 1
ATOM 805 O O . GLU A 1 103 ? -7.421 7.853 21.887 1.00 92.75 103 GLU A O 1
ATOM 810 N N . VAL A 1 104 ? -8.781 8.877 20.432 1.00 94.06 104 VAL A N 1
ATOM 811 C CA . VAL A 1 104 ? -9.817 7.829 20.442 1.00 94.06 104 VAL A CA 1
ATOM 812 C C . VAL A 1 104 ? -9.302 6.522 19.840 1.00 94.06 104 VAL A C 1
ATOM 814 O O . VAL A 1 104 ? -9.474 5.462 20.436 1.00 94.06 104 VAL A O 1
ATOM 817 N N . LEU A 1 105 ? -8.637 6.585 18.686 1.00 94.06 105 LEU A N 1
ATOM 818 C CA . LEU A 1 105 ? -8.061 5.409 18.032 1.00 94.06 105 LEU A CA 1
ATOM 819 C C . LEU A 1 105 ? -6.942 4.774 18.870 1.00 94.06 105 LEU A C 1
ATOM 821 O O . LEU A 1 105 ? -6.820 3.551 18.903 1.00 94.06 105 LEU A O 1
ATOM 825 N N . ALA A 1 106 ? -6.143 5.593 19.555 1.00 91.69 106 ALA A N 1
ATOM 826 C CA . ALA A 1 106 ? -5.076 5.126 20.428 1.00 91.69 106 ALA A CA 1
ATOM 827 C C . ALA A 1 106 ? -5.615 4.447 21.698 1.00 91.69 106 ALA A C 1
ATOM 829 O O . ALA A 1 106 ? -5.030 3.466 22.153 1.00 91.69 106 ALA A O 1
ATOM 830 N N . ASP A 1 107 ? -6.738 4.919 22.246 1.00 90.81 107 ASP A N 1
ATOM 831 C CA . ASP A 1 107 ? -7.438 4.251 23.353 1.00 90.81 107 ASP A CA 1
ATOM 832 C C . ASP A 1 107 ? -8.138 2.958 22.910 1.00 90.81 107 ASP A C 1
ATOM 834 O O . ASP A 1 107 ? -8.280 2.021 23.700 1.00 90.81 107 ASP A O 1
ATOM 838 N N . GLY A 1 108 ? -8.529 2.885 21.637 1.00 91.19 108 GLY A N 1
ATOM 839 C CA . GLY A 1 108 ? -9.168 1.721 21.040 1.00 91.19 108 GLY A CA 1
ATOM 840 C C . GLY A 1 108 ? -10.550 1.436 21.631 1.00 91.19 108 GLY A C 1
ATOM 841 O O . GLY A 1 108 ? -11.256 2.323 22.105 1.00 91.19 108 GLY A O 1
ATOM 842 N N . PHE A 1 109 ? -10.959 0.166 21.593 1.00 92.19 109 PHE A N 1
ATOM 843 C CA . PHE A 1 109 ? -12.280 -0.252 22.074 1.00 92.19 109 PHE A CA 1
ATOM 844 C C . PHE A 1 109 ? -12.371 -0.369 23.601 1.00 92.19 109 PHE A C 1
ATOM 846 O O . PHE A 1 109 ? -13.477 -0.358 24.140 1.00 92.19 109 PHE A O 1
ATOM 853 N N . GLY A 1 110 ? -11.235 -0.384 24.300 1.00 88.38 110 GLY A N 1
ATOM 854 C CA . GLY A 1 110 ? -11.168 -0.488 25.753 1.00 88.38 110 GLY A CA 1
ATOM 855 C C . GLY A 1 110 ? -11.297 -1.925 26.284 1.00 88.38 110 GLY A C 1
ATOM 856 O O . GLY A 1 110 ? -11.613 -2.861 25.549 1.00 88.38 110 GLY A O 1
ATOM 857 N N . PRO A 1 111 ? -11.044 -2.127 27.589 1.00 87.94 111 PRO A N 1
ATOM 858 C CA . PRO A 1 111 ? -10.950 -3.459 28.196 1.00 87.94 111 PRO A CA 1
ATOM 859 C C . PRO A 1 111 ? -12.290 -4.208 28.285 1.00 87.94 111 PRO A C 1
ATOM 861 O O . PRO A 1 111 ? -12.298 -5.411 28.536 1.00 87.94 111 PRO A O 1
ATOM 864 N N . THR A 1 112 ? -13.418 -3.515 28.104 1.00 90.12 112 THR A N 1
ATOM 865 C CA . THR A 1 112 ? -14.769 -4.098 28.104 1.00 90.12 112 THR A CA 1
ATOM 866 C C . THR A 1 112 ? -15.081 -4.873 26.826 1.00 90.12 112 THR A C 1
ATOM 868 O O . THR A 1 112 ? -15.989 -5.699 26.833 1.00 90.12 112 THR A O 1
ATOM 871 N N . LEU A 1 113 ? -14.310 -4.660 25.755 1.00 92.81 113 LEU A N 1
ATOM 872 C CA . LEU A 1 113 ? -14.51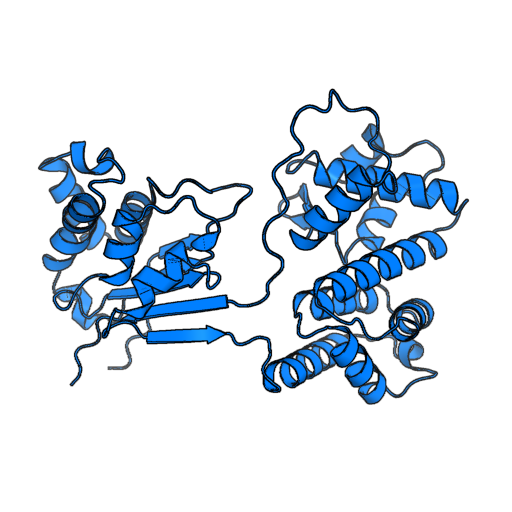3 -5.274 24.442 1.00 92.81 113 LEU A CA 1
ATOM 873 C C . LEU A 1 113 ? -13.268 -6.052 23.993 1.00 92.81 113 LEU A C 1
ATOM 875 O O . LEU A 1 113 ? -12.647 -5.711 22.982 1.00 92.81 113 LEU A O 1
ATOM 879 N N . PRO A 1 114 ? -12.876 -7.116 24.718 1.00 89.12 114 PRO A N 1
ATOM 880 C CA . PRO A 1 114 ? -11.594 -7.771 24.491 1.00 89.12 114 PRO A CA 1
ATOM 881 C C . PRO A 1 114 ? -11.503 -8.564 23.180 1.00 89.12 114 PRO A C 1
ATOM 883 O O . PRO A 1 114 ? -10.425 -8.973 22.751 1.00 89.12 114 PRO A O 1
ATOM 886 N N . PHE A 1 115 ? -12.643 -8.788 22.528 1.00 90.81 115 PHE A N 1
ATOM 887 C CA . PHE A 1 115 ? -12.729 -9.416 21.216 1.00 90.81 115 PHE A CA 1
ATOM 888 C C . PHE A 1 115 ? -12.481 -8.430 20.066 1.00 90.81 115 PHE A C 1
ATOM 890 O O . PHE A 1 115 ? -12.355 -8.869 18.926 1.00 90.81 115 PHE A O 1
ATOM 897 N N . MET A 1 116 ? -12.391 -7.122 20.324 1.00 93.50 116 MET A N 1
ATOM 898 C CA . MET A 1 116 ? -12.112 -6.126 19.291 1.00 93.50 116 MET A CA 1
ATOM 899 C C . MET A 1 116 ? -10.605 -5.914 19.109 1.00 93.50 116 MET A C 1
ATOM 901 O O . MET A 1 116 ? -9.848 -5.716 20.062 1.00 93.50 116 MET A O 1
ATOM 905 N N . CYS A 1 117 ? -10.174 -5.920 17.852 1.00 91.69 117 CYS A N 1
ATOM 906 C CA . CYS A 1 117 ? -8.793 -5.716 17.438 1.00 91.69 117 CYS A CA 1
ATOM 907 C C . CYS A 1 117 ? -8.734 -4.575 16.422 1.00 91.69 117 CYS A C 1
ATOM 909 O O . CYS A 1 117 ? -9.256 -4.697 15.316 1.00 91.69 117 CYS A O 1
ATOM 911 N N . LEU A 1 118 ? -8.067 -3.479 16.773 1.00 92.81 118 LEU A N 1
ATOM 912 C CA . LEU A 1 118 ? -7.866 -2.339 15.886 1.00 92.81 118 LEU A CA 1
ATOM 913 C C . LEU A 1 118 ? -6.423 -2.337 15.372 1.00 92.81 118 LEU A C 1
ATOM 915 O O . LEU A 1 118 ? -5.472 -2.265 16.148 1.00 92.81 118 LEU A O 1
ATOM 919 N N . ILE A 1 119 ? -6.262 -2.428 14.057 1.00 92.75 119 ILE A N 1
ATOM 920 C CA . ILE A 1 119 ? -4.971 -2.412 13.369 1.00 92.75 119 ILE A CA 1
ATOM 921 C C . ILE A 1 119 ? -4.921 -1.149 12.524 1.00 92.75 119 ILE A C 1
ATOM 923 O O . ILE A 1 119 ? -5.773 -0.938 11.668 1.00 92.75 119 ILE A O 1
ATOM 927 N N . ILE A 1 120 ? -3.919 -0.315 12.753 1.00 92.25 120 ILE A N 1
ATOM 928 C CA . ILE A 1 120 ? -3.745 0.957 12.061 1.00 92.25 120 ILE A CA 1
ATOM 929 C C . ILE A 1 120 ? -2.366 0.951 11.418 1.00 92.25 120 ILE A C 1
ATOM 931 O O . ILE A 1 120 ? -1.373 0.714 12.100 1.00 92.25 120 ILE A O 1
ATOM 935 N N . SER A 1 121 ? -2.277 1.217 10.122 1.00 90.06 121 SER A N 1
ATOM 936 C CA . SER A 1 121 ? -1.006 1.498 9.459 1.00 90.06 121 SER A CA 1
ATOM 937 C C . SER A 1 121 ? -0.869 3.009 9.254 1.00 90.06 121 SER A C 1
ATOM 939 O O . SER A 1 121 ? -1.835 3.701 8.918 1.00 90.06 121 SER A O 1
ATOM 941 N N . SER A 1 122 ? 0.328 3.540 9.483 1.00 88.62 122 SER A N 1
ATOM 942 C CA . SER A 1 122 ? 0.655 4.919 9.126 1.00 88.62 122 SER A CA 1
ATOM 943 C C . SER A 1 122 ? 2.155 5.114 8.934 1.00 88.62 122 SER A C 1
ATOM 945 O O . SER A 1 122 ? 2.970 4.309 9.386 1.00 88.62 122 SER A O 1
ATOM 947 N N . ARG A 1 123 ? 2.564 6.224 8.328 1.00 84.81 123 ARG A N 1
ATOM 948 C CA . ARG A 1 123 ? 3.938 6.736 8.459 1.00 84.81 123 ARG A CA 1
ATOM 949 C C . ARG A 1 123 ? 4.182 7.269 9.883 1.00 84.81 123 ARG A C 1
ATOM 951 O O . ARG A 1 123 ? 3.230 7.689 10.548 1.00 84.81 123 ARG A O 1
ATOM 958 N N . PRO A 1 124 ? 5.438 7.296 10.378 1.00 83.69 124 PRO A N 1
ATOM 959 C CA . PRO A 1 124 ? 5.789 7.832 11.693 1.00 83.69 124 PRO A CA 1
ATOM 960 C C . PRO A 1 124 ? 5.801 9.370 11.697 1.00 83.69 124 PRO A C 1
ATOM 962 O O . PRO A 1 124 ? 6.754 9.995 12.160 1.00 83.69 124 PRO A O 1
ATOM 965 N N . GLU A 1 125 ? 4.753 10.007 11.173 1.00 87.50 125 GLU A N 1
ATOM 966 C CA . GLU A 1 125 ? 4.594 11.458 11.261 1.00 87.50 125 GLU A CA 1
ATOM 967 C C . GLU A 1 125 ? 4.448 11.881 12.728 1.00 87.50 125 GLU A C 1
ATOM 969 O O . GLU A 1 125 ? 3.853 11.164 13.538 1.00 87.50 125 GLU A O 1
ATOM 974 N N . GLU A 1 126 ? 4.985 13.047 13.092 1.00 87.31 126 GLU A N 1
ATOM 975 C CA . GLU A 1 126 ? 5.013 13.519 14.483 1.00 87.31 126 GLU A CA 1
ATOM 976 C C . GLU A 1 126 ? 3.604 13.643 15.085 1.00 87.31 126 GLU A C 1
ATOM 978 O O . GLU A 1 126 ? 3.384 13.239 16.233 1.00 87.31 126 GLU A O 1
ATOM 983 N N . LYS A 1 127 ? 2.633 14.115 14.286 1.00 88.62 127 LYS A N 1
ATOM 984 C CA . LYS A 1 127 ? 1.226 14.265 14.694 1.00 88.62 127 LYS A CA 1
ATOM 985 C C . LYS A 1 127 ? 0.617 12.946 15.189 1.00 88.62 127 LYS A C 1
ATOM 987 O O . LYS A 1 127 ? -0.108 12.946 16.175 1.00 88.62 127 LYS A O 1
ATOM 992 N N . ILE A 1 128 ? 0.973 11.822 14.561 1.00 90.44 128 ILE A N 1
ATOM 993 C CA . ILE A 1 128 ? 0.496 10.481 14.931 1.00 90.44 128 ILE A CA 1
ATOM 994 C C . ILE A 1 128 ? 1.393 9.895 16.021 1.00 90.44 128 ILE A C 1
ATOM 996 O O . ILE A 1 128 ? 0.933 9.481 17.085 1.00 90.44 128 ILE A O 1
ATOM 1000 N N . SER A 1 129 ? 2.705 9.902 15.789 1.00 87.62 129 SER A N 1
ATOM 1001 C CA . SER A 1 129 ? 3.680 9.245 16.659 1.00 87.62 129 SER A CA 1
ATOM 1002 C C . SER A 1 129 ? 3.648 9.782 18.088 1.00 87.62 129 SER A C 1
ATOM 1004 O O . SER A 1 129 ? 3.849 9.012 19.024 1.00 87.62 129 SER A O 1
ATOM 1006 N N . SER A 1 130 ? 3.391 11.079 18.278 1.00 89.19 130 SER A N 1
ATOM 1007 C CA . SER A 1 130 ? 3.313 11.702 19.605 1.00 89.19 130 SER A CA 1
ATOM 1008 C C . SER A 1 130 ? 2.161 11.162 20.461 1.00 89.19 130 SER A C 1
ATOM 1010 O O . SER A 1 130 ? 2.364 10.931 21.655 1.00 89.19 130 SER A O 1
ATOM 1012 N N . VAL A 1 131 ? 0.997 10.891 19.861 1.00 90.06 131 VAL A N 1
ATOM 1013 C CA . VAL A 1 131 ? -0.180 10.331 20.547 1.00 90.06 131 VAL A CA 1
ATOM 1014 C C . VAL A 1 131 ? 0.047 8.851 20.856 1.00 90.06 131 VAL A C 1
ATOM 1016 O O . VAL A 1 131 ? -0.013 8.429 22.008 1.00 90.06 131 VAL A O 1
ATOM 1019 N N . PHE A 1 132 ? 0.431 8.070 19.844 1.00 86.94 132 PHE A N 1
ATOM 1020 C CA . PHE A 1 132 ? 0.582 6.617 19.961 1.00 86.94 132 PHE A CA 1
ATOM 1021 C C . PHE A 1 132 ? 1.789 6.186 20.810 1.00 86.94 132 PHE A C 1
ATOM 1023 O O . PHE A 1 132 ? 1.877 5.030 21.228 1.00 86.94 132 PHE A O 1
ATOM 1030 N N . LYS A 1 133 ? 2.762 7.075 21.064 1.00 82.94 133 LYS A N 1
ATOM 1031 C CA . LYS A 1 133 ? 3.991 6.713 21.789 1.00 82.94 133 LYS A CA 1
ATOM 1032 C C . LYS A 1 133 ? 3.791 6.442 23.273 1.00 82.94 133 LYS A C 1
ATOM 1034 O O . LYS A 1 133 ? 4.587 5.683 23.830 1.00 82.94 133 LYS A O 1
ATOM 1039 N N . ASN A 1 134 ? 2.765 7.032 23.875 1.00 73.75 134 ASN A N 1
ATOM 1040 C CA . ASN A 1 134 ? 2.549 7.002 25.320 1.00 73.75 134 ASN A CA 1
ATOM 1041 C C . ASN A 1 134 ? 1.488 5.976 25.760 1.00 73.75 134 ASN A C 1
ATOM 1043 O O . ASN A 1 134 ? 1.261 5.817 26.957 1.00 73.75 134 ASN A O 1
ATOM 1047 N N . CYS A 1 135 ? 0.866 5.259 24.820 1.00 78.38 135 CYS A N 1
ATOM 1048 C CA . CYS A 1 135 ? -0.170 4.266 25.103 1.00 78.38 135 CYS A CA 1
ATOM 1049 C C . CYS A 1 135 ? 0.463 2.913 25.457 1.00 78.38 135 CYS A C 1
ATOM 1051 O O . CYS A 1 135 ? 1.096 2.279 24.613 1.00 78.38 135 CYS A O 1
ATOM 1053 N N . GLN A 1 136 ? 0.312 2.475 26.711 1.00 73.94 136 GLN A N 1
ATOM 1054 C CA . GLN A 1 136 ? 0.921 1.233 27.213 1.00 73.94 136 GLN A CA 1
ATOM 1055 C C . GLN A 1 136 ? 0.258 -0.033 26.652 1.00 73.94 136 GLN A C 1
ATOM 1057 O O . GLN A 1 136 ? 0.928 -1.046 26.489 1.00 73.94 136 GLN A O 1
ATOM 1062 N N . HIS A 1 137 ? -1.033 0.034 26.323 1.00 76.56 137 HIS A N 1
ATOM 1063 C CA . HIS A 1 137 ? -1.822 -1.071 25.766 1.00 76.56 137 HIS A CA 1
ATOM 1064 C C . HIS A 1 137 ? -1.684 -1.222 24.244 1.00 76.56 137 HIS A C 1
ATOM 1066 O O . HIS A 1 137 ? -2.362 -2.049 23.637 1.00 76.56 137 HIS A O 1
ATOM 1072 N N . LEU A 1 138 ? -0.826 -0.417 23.612 1.00 81.75 138 LEU A N 1
ATOM 1073 C CA . LEU A 1 138 ? -0.650 -0.405 22.167 1.00 81.75 138 LEU A CA 1
ATOM 1074 C C . LEU A 1 138 ? 0.659 -1.086 21.767 1.00 81.75 138 LEU A C 1
ATOM 1076 O O . LEU A 1 138 ? 1.756 -0.656 22.135 1.00 81.75 138 LEU A O 1
ATOM 1080 N N . HIS A 1 139 ? 0.553 -2.116 20.932 1.00 83.75 139 HIS A N 1
ATOM 1081 C CA . HIS A 1 139 ? 1.704 -2.788 20.350 1.00 83.75 139 HIS A CA 1
ATOM 1082 C C . HIS A 1 139 ? 2.114 -2.084 19.058 1.00 83.75 139 HIS A C 1
ATOM 1084 O O . HIS A 1 139 ? 1.377 -2.058 18.073 1.00 83.75 139 HIS A O 1
ATOM 1090 N N . ARG A 1 140 ? 3.311 -1.496 19.055 1.00 82.94 140 ARG A N 1
ATOM 1091 C CA . ARG A 1 140 ? 3.880 -0.850 17.868 1.00 82.94 140 ARG A CA 1
ATOM 1092 C C . ARG A 1 140 ? 4.818 -1.803 17.154 1.00 82.94 140 ARG A C 1
ATOM 1094 O O . ARG A 1 140 ? 5.778 -2.280 17.751 1.00 82.94 140 ARG A O 1
ATOM 1101 N N . TYR A 1 141 ? 4.573 -1.985 15.866 1.00 82.38 141 TYR A N 1
ATOM 1102 C CA . TYR A 1 141 ? 5.422 -2.737 14.956 1.00 82.38 141 TYR A CA 1
ATOM 1103 C C . TYR A 1 141 ? 6.030 -1.752 13.955 1.00 82.38 141 TYR A C 1
ATOM 1105 O O . TYR A 1 141 ? 5.418 -1.465 12.922 1.00 82.38 141 TYR A O 1
ATOM 1113 N N . PRO A 1 142 ? 7.195 -1.158 14.272 1.00 76.38 142 PRO A N 1
ATOM 1114 C CA . PRO A 1 142 ? 7.910 -0.354 13.296 1.00 76.38 142 PRO A CA 1
ATOM 1115 C C . PRO A 1 142 ? 8.354 -1.266 12.152 1.00 76.38 142 PRO A C 1
ATOM 1117 O O . PRO A 1 142 ? 9.113 -2.213 12.359 1.00 76.38 142 PRO A O 1
ATOM 1120 N N . LEU A 1 143 ? 7.884 -0.980 10.942 1.00 71.19 143 LEU A N 1
ATOM 1121 C CA . LEU A 1 143 ? 8.404 -1.594 9.730 1.00 71.19 143 LEU A CA 1
ATOM 1122 C C . LEU A 1 143 ? 9.658 -0.812 9.348 1.00 71.19 143 LEU A C 1
ATOM 1124 O O . LEU A 1 143 ? 9.615 0.157 8.587 1.00 71.19 143 LEU A O 1
ATOM 1128 N N . ASP A 1 144 ? 10.771 -1.202 9.968 1.00 68.38 144 ASP A N 1
ATOM 1129 C CA . ASP A 1 144 ? 12.077 -0.619 9.702 1.00 68.38 144 ASP A CA 1
ATOM 1130 C C . ASP A 1 144 ? 12.558 -1.048 8.317 1.00 68.38 144 ASP A C 1
ATOM 1132 O O . ASP A 1 144 ? 13.147 -2.117 8.139 1.00 68.38 144 ASP A O 1
ATOM 1136 N N . THR A 1 145 ? 12.335 -0.193 7.320 1.00 65.62 145 THR A N 1
ATOM 1137 C CA . THR A 1 145 ? 12.835 -0.462 5.975 1.00 65.62 145 THR A CA 1
ATOM 1138 C C . THR A 1 145 ? 14.351 -0.337 5.892 1.00 65.62 145 THR A C 1
ATOM 1140 O O . THR A 1 145 ? 14.888 -0.625 4.833 1.00 65.62 145 THR A O 1
ATOM 1143 N N . SER A 1 146 ? 15.053 0.120 6.938 1.00 65.38 146 SER A N 1
ATOM 1144 C CA . SER A 1 146 ? 16.515 0.238 6.967 1.00 65.38 146 SER A CA 1
ATOM 1145 C C . SER A 1 146 ? 17.222 -1.057 7.381 1.00 65.38 146 SER A C 1
ATOM 1147 O O . SER A 1 146 ? 18.437 -1.185 7.169 1.00 65.38 146 SER A O 1
ATOM 1149 N N . SER A 1 147 ? 16.462 -2.037 7.884 1.00 71.25 147 SER A N 1
ATOM 1150 C CA . SER A 1 147 ? 16.983 -3.313 8.361 1.00 71.25 147 SER A CA 1
ATOM 1151 C C . SER A 1 147 ? 17.712 -4.089 7.256 1.00 71.25 147 SER A C 1
ATOM 1153 O O . SER A 1 147 ? 17.423 -3.984 6.057 1.00 71.25 147 SER A O 1
ATOM 1155 N N . ALA A 1 148 ? 18.697 -4.899 7.655 1.00 75.75 148 ALA A N 1
ATOM 1156 C CA . ALA A 1 148 ? 19.388 -5.792 6.724 1.00 75.75 148 ALA A CA 1
ATOM 1157 C C . ALA A 1 148 ? 18.445 -6.864 6.140 1.00 75.75 148 ALA A C 1
ATOM 1159 O O . ALA A 1 148 ?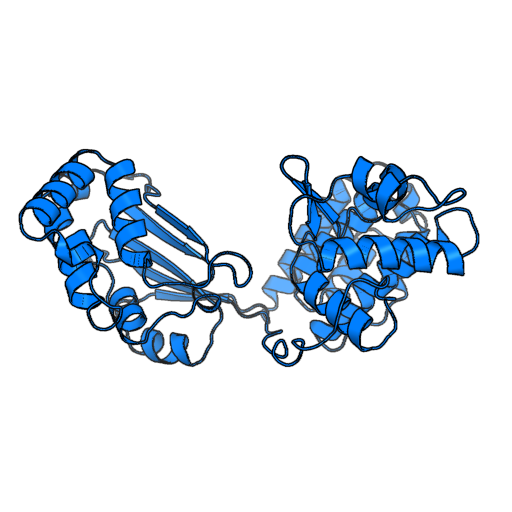 18.695 -7.368 5.042 1.00 75.75 148 ALA A O 1
ATOM 1160 N N . GLU A 1 149 ? 17.355 -7.175 6.848 1.00 80.81 149 GLU A N 1
ATOM 1161 C CA . GLU A 1 149 ? 16.325 -8.134 6.439 1.00 80.81 149 GLU A CA 1
ATOM 1162 C C . GLU A 1 149 ? 15.598 -7.657 5.180 1.00 80.81 149 GLU A C 1
ATOM 1164 O O . GLU A 1 149 ? 15.446 -8.428 4.239 1.00 80.81 149 GLU A O 1
ATOM 1169 N N . VAL A 1 150 ? 15.311 -6.358 5.059 1.00 82.69 150 VAL A N 1
ATOM 1170 C CA . VAL A 1 150 ? 14.639 -5.802 3.870 1.00 82.69 150 VAL A CA 1
ATOM 1171 C C . VAL A 1 150 ? 15.458 -6.032 2.596 1.00 82.69 150 VAL A C 1
ATOM 1173 O O . VAL A 1 150 ? 14.903 -6.340 1.541 1.00 82.69 150 VAL A O 1
ATOM 1176 N N . LYS A 1 151 ? 16.796 -5.949 2.669 1.00 83.94 151 LYS A N 1
ATOM 1177 C CA . LYS A 1 151 ? 17.662 -6.278 1.520 1.00 83.94 151 LYS A CA 1
ATOM 1178 C C . LYS A 1 151 ? 17.556 -7.764 1.161 1.00 83.94 151 LYS A C 1
ATOM 1180 O O . LYS A 1 151 ? 17.577 -8.104 -0.023 1.00 83.94 151 LYS A O 1
ATOM 1185 N N . HIS A 1 152 ? 17.456 -8.644 2.160 1.00 88.69 152 HIS A N 1
ATOM 1186 C CA . HIS A 1 152 ? 17.249 -10.073 1.938 1.00 88.69 152 HIS A CA 1
ATOM 1187 C C . HIS A 1 152 ? 15.895 -10.343 1.277 1.00 88.69 152 HIS A C 1
ATOM 1189 O O . HIS A 1 152 ? 15.850 -11.059 0.277 1.00 88.69 152 HIS A O 1
ATOM 1195 N N . ASP A 1 153 ? 14.828 -9.720 1.772 1.00 89.44 153 ASP A N 1
ATOM 1196 C CA . ASP A 1 153 ? 13.474 -9.929 1.267 1.00 89.44 153 ASP A CA 1
ATOM 1197 C C . ASP A 1 153 ? 13.297 -9.367 -0.143 1.00 89.44 153 ASP A C 1
ATOM 1199 O O . ASP A 1 153 ? 12.706 -10.026 -0.995 1.00 89.44 153 ASP A O 1
ATOM 1203 N N . ILE A 1 154 ? 13.884 -8.205 -0.447 1.00 91.25 154 ILE A N 1
ATOM 1204 C CA . ILE A 1 154 ? 13.922 -7.666 -1.813 1.00 91.25 154 ILE A CA 1
ATOM 1205 C C . ILE A 1 154 ? 14.663 -8.620 -2.746 1.00 91.25 154 ILE A C 1
ATOM 1207 O O . ILE A 1 154 ? 14.185 -8.914 -3.841 1.00 91.25 154 ILE A O 1
ATOM 1211 N N . ARG A 1 155 ? 15.820 -9.135 -2.319 1.00 94.69 155 ARG A N 1
ATOM 1212 C CA . ARG A 1 155 ? 16.583 -10.102 -3.113 1.00 94.69 155 ARG A CA 1
ATOM 1213 C C . ARG A 1 155 ? 15.759 -11.362 -3.376 1.00 94.69 155 ARG A C 1
ATOM 1215 O O . ARG A 1 155 ? 15.707 -11.824 -4.513 1.00 94.69 155 ARG A O 1
ATOM 1222 N N . HIS A 1 156 ? 15.100 -11.887 -2.345 1.00 94.50 156 HIS A N 1
ATOM 1223 C CA . HIS A 1 156 ? 14.222 -13.045 -2.459 1.00 94.50 156 HIS A CA 1
ATOM 1224 C C . HIS A 1 156 ? 13.045 -12.763 -3.400 1.00 94.50 156 HIS A C 1
ATOM 1226 O O . HIS A 1 156 ? 12.773 -13.560 -4.293 1.00 94.50 156 HIS A O 1
ATOM 1232 N N . TYR A 1 157 ? 12.393 -11.608 -3.262 1.00 94.38 157 TYR A N 1
ATOM 1233 C CA . TYR A 1 157 ? 11.299 -11.179 -4.127 1.00 94.38 157 TYR A CA 1
ATOM 1234 C C . TYR A 1 157 ? 11.729 -11.133 -5.597 1.00 94.38 157 TYR A C 1
ATOM 1236 O O . TYR A 1 157 ? 11.086 -11.762 -6.436 1.00 94.38 157 TYR A O 1
ATOM 1244 N N . ILE A 1 158 ? 12.842 -10.459 -5.916 1.00 95.50 158 ILE A N 1
ATOM 1245 C CA . ILE A 1 158 ? 13.359 -10.380 -7.293 1.00 95.50 158 ILE A CA 1
ATOM 1246 C C . ILE A 1 158 ? 13.654 -11.787 -7.823 1.00 95.50 158 ILE A C 1
ATOM 1248 O O . ILE A 1 158 ? 13.236 -12.119 -8.930 1.00 95.50 158 ILE A O 1
ATOM 1252 N N . GLN A 1 159 ? 14.309 -12.634 -7.024 1.00 95.69 159 GLN A N 1
ATOM 1253 C CA . GLN A 1 159 ? 14.615 -14.013 -7.405 1.00 95.69 159 GLN A CA 1
ATOM 1254 C C . GLN A 1 159 ? 13.349 -14.811 -7.751 1.00 95.69 159 GLN A C 1
ATOM 1256 O O . GLN A 1 159 ? 13.298 -15.467 -8.790 1.00 95.69 159 GLN A O 1
ATOM 1261 N N . GLN A 1 160 ? 12.313 -14.737 -6.910 1.00 95.19 160 GLN A N 1
ATOM 1262 C CA . GLN A 1 160 ? 11.043 -15.428 -7.151 1.00 95.19 160 GLN A CA 1
ATOM 1263 C C . GLN A 1 160 ? 10.347 -14.919 -8.416 1.00 95.19 160 GLN A C 1
ATOM 1265 O O . GLN A 1 160 ? 9.813 -15.707 -9.194 1.00 95.19 160 GLN A O 1
ATOM 1270 N N . ARG A 1 161 ? 10.370 -13.605 -8.663 1.00 94.12 161 ARG A N 1
ATOM 1271 C CA . ARG A 1 161 ? 9.785 -13.027 -9.880 1.00 94.12 161 ARG A CA 1
ATOM 1272 C C . ARG A 1 161 ? 10.563 -13.443 -11.127 1.00 94.12 161 ARG A C 1
ATOM 1274 O O . ARG A 1 161 ? 9.948 -13.839 -12.112 1.00 94.12 161 ARG A O 1
ATOM 1281 N N . PHE A 1 162 ? 11.892 -13.428 -11.087 1.00 94.12 162 PHE A N 1
ATOM 1282 C CA . PHE A 1 162 ? 12.737 -13.806 -12.225 1.00 94.12 162 PHE A CA 1
ATOM 1283 C C . PHE A 1 162 ? 12.670 -15.295 -12.563 1.00 94.12 162 PHE A C 1
ATOM 1285 O O . PHE A 1 162 ? 12.822 -15.657 -13.731 1.00 94.12 162 PHE A O 1
ATOM 1292 N N . ALA A 1 163 ? 12.326 -16.149 -11.594 1.00 91.19 163 ALA A N 1
ATOM 1293 C CA . ALA A 1 163 ? 12.054 -17.559 -11.853 1.00 91.19 163 ALA A CA 1
ATOM 1294 C C . ALA A 1 163 ? 10.945 -17.765 -12.907 1.00 91.19 163 ALA A C 1
ATOM 1296 O O . ALA A 1 163 ? 10.990 -18.756 -13.636 1.00 91.19 163 ALA A O 1
ATOM 1297 N N . SER A 1 164 ? 10.007 -16.814 -13.040 1.00 89.06 164 SER A N 1
ATOM 1298 C CA . SER A 1 164 ? 8.939 -16.845 -14.053 1.00 89.06 164 SER A CA 1
ATOM 1299 C C . SER A 1 164 ? 9.385 -16.469 -15.473 1.00 89.06 164 SER A C 1
ATOM 1301 O O . SER A 1 164 ? 8.626 -16.659 -16.417 1.00 89.06 164 SER A O 1
ATOM 1303 N N . ILE A 1 165 ? 10.610 -15.960 -15.659 1.00 89.25 165 ILE A N 1
ATOM 1304 C CA . ILE A 1 165 ? 11.117 -15.596 -16.986 1.00 89.25 165 ILE A CA 1
ATOM 1305 C C . ILE A 1 165 ? 11.502 -16.867 -17.749 1.00 89.25 165 ILE A C 1
ATOM 1307 O O . ILE A 1 165 ? 12.497 -17.524 -17.421 1.00 89.25 165 ILE A O 1
ATOM 1311 N N . GLU A 1 166 ? 10.729 -17.195 -18.784 1.00 87.75 166 GLU A N 1
ATOM 1312 C CA . GLU A 1 166 ? 10.958 -18.364 -19.643 1.00 87.75 166 GLU A CA 1
ATOM 1313 C C . GLU A 1 166 ? 12.151 -18.167 -20.588 1.00 87.75 166 GLU A C 1
ATOM 1315 O O . GLU A 1 166 ? 12.969 -19.074 -20.758 1.00 87.75 166 GLU A O 1
ATOM 1320 N N . ASP A 1 167 ? 12.301 -16.967 -21.160 1.00 87.50 167 ASP A N 1
ATOM 1321 C CA . ASP A 1 167 ? 13.413 -16.649 -22.055 1.00 87.50 167 ASP A CA 1
ATOM 1322 C C . ASP A 1 167 ? 14.718 -16.458 -21.271 1.00 87.50 167 ASP A C 1
ATOM 1324 O O . ASP A 1 167 ? 15.073 -15.364 -20.828 1.00 87.50 167 ASP A O 1
ATOM 1328 N N . LYS A 1 168 ? 15.478 -17.547 -21.128 1.00 86.62 168 LYS A N 1
ATOM 1329 C CA . LYS A 1 168 ? 16.777 -17.544 -20.443 1.00 86.62 168 LYS A CA 1
ATOM 1330 C C . LYS A 1 168 ? 17.888 -16.834 -21.224 1.00 86.62 168 LYS A C 1
ATOM 1332 O O . LYS A 1 168 ? 18.976 -16.648 -20.677 1.00 86.62 168 LYS A O 1
ATOM 1337 N N . THR A 1 169 ? 17.656 -16.393 -22.466 1.00 87.56 169 THR A N 1
ATOM 1338 C CA . THR A 1 169 ? 18.663 -15.636 -23.232 1.00 87.56 169 THR A CA 1
ATOM 1339 C C . THR A 1 169 ? 18.940 -14.264 -22.617 1.00 87.56 169 THR A C 1
ATOM 1341 O O . THR A 1 169 ? 20.042 -13.734 -22.791 1.00 87.56 169 THR A O 1
ATOM 1344 N N . VAL A 1 170 ? 18.007 -13.731 -21.817 1.00 88.62 170 VAL A N 1
ATOM 1345 C CA . VAL A 1 170 ? 18.199 -12.503 -21.029 1.00 88.62 170 VAL A CA 1
ATOM 1346 C C . VAL A 1 170 ? 19.415 -12.597 -20.097 1.00 88.62 170 VAL A C 1
ATOM 1348 O O . VAL A 1 170 ? 20.107 -11.602 -19.892 1.00 88.62 170 VAL A O 1
ATOM 1351 N N . TRP A 1 171 ? 19.751 -13.801 -19.616 1.00 89.56 171 TRP A N 1
ATOM 1352 C CA . TRP A 1 171 ? 20.881 -14.053 -18.715 1.00 89.56 171 TRP A CA 1
ATOM 1353 C C . TRP A 1 171 ? 22.176 -14.409 -19.444 1.00 89.56 171 TRP A C 1
ATOM 1355 O O . TRP A 1 171 ? 23.181 -14.673 -18.804 1.00 89.56 171 TRP A O 1
ATOM 1365 N N . ARG A 1 172 ? 22.214 -14.438 -20.781 1.00 86.75 172 ARG A N 1
ATOM 1366 C CA . ARG A 1 172 ? 23.316 -15.055 -21.550 1.00 86.75 172 ARG A CA 1
ATOM 1367 C C . ARG A 1 172 ? 24.732 -14.599 -21.159 1.00 86.75 172 ARG A C 1
ATOM 1369 O O . ARG A 1 172 ? 25.675 -15.368 -21.321 1.00 86.75 172 ARG A O 1
ATOM 1376 N N . LYS A 1 173 ? 24.892 -13.353 -20.701 1.00 90.00 173 LYS A N 1
ATOM 1377 C CA . LYS A 1 173 ? 26.181 -12.768 -20.285 1.00 90.00 173 LYS A CA 1
ATOM 1378 C C . LYS A 1 173 ? 26.405 -12.751 -18.770 1.00 90.00 173 LYS A C 1
ATOM 1380 O O . LYS A 1 173 ? 27.486 -12.365 -18.336 1.00 90.00 173 LYS A O 1
ATOM 1385 N N . TYR A 1 174 ? 25.399 -13.106 -17.980 1.00 90.81 174 TYR A N 1
ATOM 1386 C CA . TYR A 1 174 ? 25.365 -12.845 -16.549 1.00 90.81 174 TYR A CA 1
ATOM 1387 C C . TYR A 1 174 ? 24.932 -14.081 -15.767 1.00 90.81 174 TYR A C 1
ATOM 1389 O O . TYR A 1 174 ? 24.071 -14.845 -16.193 1.00 90.81 174 TYR A O 1
ATOM 1397 N N . ASN A 1 175 ? 25.495 -14.255 -14.577 1.00 92.56 175 ASN A N 1
ATOM 1398 C CA . ASN A 1 175 ? 24.918 -15.175 -13.614 1.00 92.56 175 ASN A CA 1
ATOM 1399 C C . ASN A 1 175 ? 23.652 -14.542 -13.002 1.00 92.56 175 ASN A C 1
ATOM 1401 O O . ASN A 1 175 ? 23.677 -13.390 -12.570 1.00 92.56 175 ASN A O 1
ATOM 1405 N N . GLU A 1 176 ? 22.544 -15.285 -12.975 1.00 91.25 176 GLU A N 1
ATOM 1406 C CA . GLU A 1 176 ? 21.245 -14.783 -12.504 1.00 91.25 176 GLU A CA 1
ATOM 1407 C C . GLU A 1 176 ? 21.298 -14.329 -11.034 1.00 91.25 176 GLU A C 1
ATOM 1409 O O . GLU A 1 176 ? 20.770 -13.273 -10.690 1.00 91.25 176 GLU A O 1
ATOM 1414 N N . GLN A 1 177 ? 21.989 -15.070 -10.165 1.00 92.88 177 GLN A N 1
ATOM 1415 C CA . GLN A 1 177 ? 22.114 -14.736 -8.744 1.00 92.88 177 GLN A CA 1
ATOM 1416 C C . GLN A 1 177 ? 22.937 -13.456 -8.518 1.00 92.88 177 GLN A C 1
ATOM 1418 O O . GLN A 1 177 ? 22.586 -12.640 -7.658 1.00 92.88 177 GLN A O 1
ATOM 1423 N N . ASP A 1 178 ? 23.985 -13.239 -9.316 1.00 94.75 178 ASP A N 1
ATOM 1424 C CA . ASP A 1 178 ? 24.776 -12.003 -9.280 1.00 94.75 178 ASP A CA 1
ATOM 1425 C C . ASP A 1 178 ? 23.952 -10.798 -9.743 1.00 94.75 178 ASP A C 1
ATOM 1427 O O . ASP A 1 178 ? 24.049 -9.713 -9.167 1.00 94.75 178 ASP A O 1
ATOM 1431 N N . VAL A 1 179 ? 23.108 -10.979 -10.763 1.00 95.56 179 VAL A N 1
ATOM 1432 C CA . VAL A 1 179 ? 22.175 -9.944 -11.231 1.00 95.56 179 VAL A CA 1
ATOM 1433 C C . VAL A 1 179 ? 21.177 -9.587 -10.139 1.00 95.56 179 VAL A C 1
ATOM 1435 O O . VAL A 1 179 ? 21.006 -8.414 -9.818 1.00 95.56 179 VAL A O 1
ATOM 1438 N N . VAL A 1 180 ? 20.539 -10.593 -9.544 1.00 96.25 180 VAL A N 1
ATOM 1439 C CA . VAL A 1 180 ? 19.565 -10.410 -8.464 1.00 96.25 180 VAL A CA 1
ATOM 1440 C C . VAL A 1 180 ? 20.190 -9.642 -7.294 1.00 96.25 180 VAL A C 1
ATOM 1442 O O . VAL A 1 180 ? 19.573 -8.722 -6.757 1.00 96.25 180 VAL A O 1
ATOM 1445 N N . THR A 1 181 ? 21.438 -9.956 -6.937 1.00 95.06 181 THR A N 1
ATOM 1446 C CA . THR A 1 181 ? 22.172 -9.248 -5.877 1.00 95.06 181 THR A CA 1
ATOM 1447 C C . THR A 1 181 ? 22.438 -7.786 -6.245 1.00 95.06 181 THR A C 1
ATOM 1449 O O . THR A 1 181 ? 22.157 -6.894 -5.446 1.00 95.06 181 THR A O 1
ATOM 1452 N N . 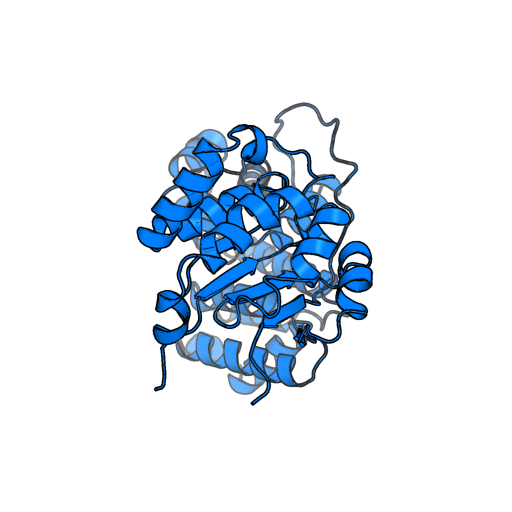GLN A 1 182 ? 22.906 -7.526 -7.468 1.00 95.31 182 GLN A N 1
ATOM 1453 C CA . GLN A 1 182 ? 23.180 -6.172 -7.961 1.00 95.31 182 GLN A CA 1
ATOM 1454 C C . GLN A 1 182 ? 21.923 -5.301 -8.076 1.00 95.31 182 GLN A C 1
ATOM 1456 O O . GLN A 1 182 ? 21.982 -4.093 -7.836 1.00 95.31 182 GLN A O 1
ATOM 1461 N N . LEU A 1 183 ? 20.784 -5.885 -8.451 1.00 96.00 183 LEU A N 1
ATOM 1462 C CA . LEU A 1 183 ? 19.507 -5.174 -8.509 1.00 96.00 183 LEU A CA 1
ATOM 1463 C C . LEU A 1 183 ? 18.965 -4.901 -7.101 1.00 96.00 183 LEU A C 1
ATOM 1465 O O . LEU A 1 183 ? 18.529 -3.788 -6.826 1.00 96.00 183 LEU A O 1
ATOM 1469 N N . ALA A 1 184 ? 19.069 -5.861 -6.178 1.00 93.62 184 ALA A N 1
ATOM 1470 C CA . ALA A 1 184 ? 18.677 -5.649 -4.783 1.00 93.62 184 ALA A CA 1
ATOM 1471 C C . ALA A 1 184 ? 19.475 -4.514 -4.109 1.00 93.62 184 ALA A C 1
ATOM 1473 O O . ALA A 1 184 ? 18.949 -3.818 -3.244 1.00 93.62 184 ALA A O 1
ATOM 1474 N N . GLU A 1 185 ? 20.727 -4.293 -4.516 1.00 92.31 185 GLU A N 1
ATOM 1475 C CA . GLU A 1 185 ? 21.541 -3.158 -4.058 1.00 92.31 185 GLU A CA 1
ATOM 1476 C C . GLU A 1 185 ? 21.057 -1.810 -4.582 1.00 92.31 185 GLU A C 1
ATOM 1478 O O . GLU A 1 185 ? 21.063 -0.833 -3.839 1.00 92.31 185 GLU A O 1
ATOM 1483 N N . ARG A 1 186 ? 20.584 -1.765 -5.829 1.00 94.31 186 ARG A N 1
ATOM 1484 C CA . ARG A 1 186 ? 20.042 -0.547 -6.449 1.00 94.31 186 ARG A CA 1
ATOM 1485 C C . ARG A 1 186 ? 18.651 -0.182 -5.951 1.00 94.31 186 ARG A C 1
ATOM 1487 O O . ARG A 1 186 ? 18.241 0.962 -6.095 1.00 94.31 186 ARG A O 1
ATOM 1494 N N . ALA A 1 187 ? 17.945 -1.129 -5.338 1.00 89.94 187 ALA A N 1
ATOM 1495 C CA . ALA A 1 187 ? 16.603 -0.903 -4.830 1.00 89.94 187 ALA A CA 1
ATOM 1496 C C . ALA A 1 187 ? 16.530 0.108 -3.678 1.00 89.94 187 ALA A C 1
ATOM 1498 O O . ALA A 1 187 ? 15.429 0.526 -3.340 1.00 89.94 187 ALA A O 1
ATOM 1499 N N . SER A 1 188 ? 17.648 0.468 -3.028 1.00 86.75 188 SER A N 1
ATOM 1500 C CA . SER A 1 188 ? 17.659 1.353 -1.846 1.00 86.75 188 SER A CA 1
ATOM 1501 C C . SER A 1 188 ? 16.616 0.967 -0.790 1.00 86.75 188 SER A C 1
ATOM 1503 O O . SER A 1 188 ? 16.030 1.819 -0.130 1.00 86.75 188 SER A O 1
ATOM 1505 N N . ARG A 1 189 ? 16.398 -0.346 -0.619 1.00 85.12 189 ARG A N 1
ATOM 1506 C CA . ARG A 1 189 ? 15.411 -0.937 0.303 1.00 85.12 189 ARG A CA 1
ATOM 1507 C C . ARG A 1 189 ? 13.937 -0.642 -0.037 1.00 85.12 189 ARG A C 1
ATOM 1509 O O . ARG A 1 189 ? 13.062 -0.767 0.814 1.00 85.12 189 ARG A O 1
ATOM 1516 N N . LEU A 1 190 ? 13.644 -0.318 -1.295 1.00 84.75 190 LEU A N 1
ATOM 1517 C CA . LEU A 1 190 ? 12.294 -0.073 -1.794 1.00 84.75 190 LEU A CA 1
ATOM 1518 C C . LEU A 1 190 ? 11.730 -1.295 -2.528 1.00 84.75 190 LEU A C 1
ATOM 1520 O O . LEU A 1 190 ? 12.163 -1.639 -3.630 1.00 84.75 190 LEU A O 1
ATOM 1524 N N . PHE A 1 191 ? 10.678 -1.901 -1.978 1.00 87.31 191 PHE A N 1
ATOM 1525 C CA . PHE A 1 191 ? 9.936 -2.960 -2.675 1.00 87.31 191 PHE A CA 1
ATOM 1526 C C . PHE A 1 191 ? 9.302 -2.483 -3.978 1.00 87.31 191 PHE A C 1
ATOM 1528 O O . PHE A 1 191 ? 9.259 -3.236 -4.946 1.00 87.31 191 PHE A O 1
ATOM 1535 N N . ILE A 1 192 ? 8.865 -1.224 -4.037 1.00 86.62 192 ILE A N 1
ATOM 1536 C CA . ILE A 1 192 ? 8.352 -0.641 -5.275 1.00 86.62 192 ILE A CA 1
ATOM 1537 C C . ILE A 1 192 ? 9.395 -0.646 -6.394 1.00 86.62 192 ILE A C 1
ATOM 1539 O O . ILE A 1 192 ? 9.063 -0.957 -7.538 1.00 86.62 192 ILE A O 1
ATOM 1543 N N . TRP A 1 193 ? 10.653 -0.349 -6.073 1.00 92.75 193 TRP A N 1
ATOM 1544 C CA . TRP A 1 193 ? 11.732 -0.384 -7.052 1.00 92.75 193 TRP A CA 1
ATOM 1545 C C . TRP A 1 193 ? 11.879 -1.806 -7.602 1.00 92.75 193 TRP A C 1
ATOM 1547 O O . TRP A 1 193 ? 11.881 -2.017 -8.815 1.00 92.75 193 TRP A O 1
ATOM 1557 N N . ALA A 1 194 ? 11.890 -2.802 -6.709 1.00 93.06 194 ALA A N 1
ATOM 1558 C CA . ALA A 1 194 ? 11.986 -4.210 -7.080 1.00 93.06 194 ALA A CA 1
ATOM 1559 C C . ALA A 1 194 ? 10.791 -4.679 -7.925 1.00 93.06 194 ALA A C 1
ATOM 1561 O O . ALA A 1 194 ? 10.984 -5.335 -8.948 1.00 93.06 194 ALA A O 1
ATOM 1562 N N . ALA A 1 195 ? 9.566 -4.314 -7.540 1.00 91.50 195 ALA A N 1
ATOM 1563 C CA . ALA A 1 195 ? 8.344 -4.637 -8.273 1.00 91.50 195 ALA A CA 1
ATOM 1564 C C . ALA A 1 195 ? 8.334 -4.008 -9.671 1.00 91.50 195 ALA A C 1
ATOM 1566 O O . ALA A 1 195 ? 8.025 -4.690 -10.648 1.00 91.50 195 ALA A O 1
ATOM 1567 N N . THR A 1 196 ? 8.752 -2.745 -9.778 1.00 91.38 196 THR A N 1
ATOM 1568 C CA . THR A 1 196 ? 8.855 -2.017 -11.047 1.00 91.38 196 THR A CA 1
ATOM 1569 C C . THR A 1 196 ? 9.887 -2.672 -11.964 1.00 91.38 196 THR A C 1
ATOM 1571 O O . THR A 1 196 ? 9.578 -2.951 -13.119 1.00 91.38 196 THR A O 1
ATOM 1574 N N . VAL A 1 197 ? 11.082 -3.007 -11.457 1.00 95.06 197 VAL A N 1
ATOM 1575 C CA . VAL A 1 197 ? 12.109 -3.738 -12.222 1.00 95.06 197 VAL A CA 1
ATOM 1576 C C . VAL A 1 197 ? 11.606 -5.101 -12.679 1.00 95.06 197 VAL A C 1
ATOM 1578 O O . VAL A 1 197 ? 11.806 -5.481 -13.834 1.00 95.06 197 VAL A O 1
ATOM 1581 N N . CYS A 1 198 ? 10.921 -5.831 -11.799 1.00 93.94 198 CYS A N 1
ATOM 1582 C CA . CYS A 1 198 ? 10.340 -7.117 -12.152 1.00 93.94 198 CYS A CA 1
ATOM 1583 C C . CYS A 1 198 ? 9.276 -6.964 -13.239 1.00 93.94 198 CYS A C 1
ATOM 1585 O O . CYS A 1 198 ? 9.311 -7.720 -14.200 1.00 93.94 198 CYS A O 1
ATOM 1587 N N . SER A 1 199 ? 8.373 -5.985 -13.144 1.00 91.50 199 SER A N 1
ATOM 1588 C CA . SER A 1 199 ? 7.382 -5.730 -14.197 1.00 91.50 199 SER A CA 1
ATOM 1589 C C . SER A 1 199 ? 8.053 -5.335 -15.519 1.00 91.50 199 SER A C 1
ATOM 1591 O O . SER A 1 199 ? 7.726 -5.876 -16.577 1.00 91.50 199 SER A O 1
ATOM 1593 N N . PHE A 1 200 ? 9.063 -4.465 -15.453 1.00 92.50 200 PHE A N 1
ATOM 1594 C CA . PHE A 1 200 ? 9.794 -3.961 -16.612 1.00 92.50 200 PHE A CA 1
ATOM 1595 C C . PHE A 1 200 ? 10.553 -5.059 -17.370 1.00 92.50 200 PHE A C 1
ATOM 1597 O O . PHE A 1 200 ? 10.570 -5.058 -18.603 1.00 92.50 200 PHE A O 1
ATOM 1604 N N . LEU A 1 201 ? 11.168 -6.004 -16.650 1.00 92.25 201 LEU A N 1
ATOM 1605 C CA . LEU A 1 201 ? 11.923 -7.107 -17.247 1.00 92.25 201 LEU A CA 1
ATOM 1606 C C . LEU A 1 201 ? 11.069 -8.333 -17.561 1.00 92.25 201 LEU A C 1
ATOM 1608 O O . LEU A 1 201 ? 11.253 -8.920 -18.618 1.00 92.25 201 LEU A O 1
ATOM 1612 N N . CYS A 1 202 ? 10.151 -8.741 -16.683 1.00 89.50 202 CYS A N 1
ATOM 1613 C CA . CYS A 1 202 ? 9.389 -9.978 -16.888 1.00 89.50 202 CYS A CA 1
ATOM 1614 C C . CYS A 1 202 ? 8.379 -9.841 -18.031 1.00 89.50 202 CYS A C 1
ATOM 1616 O O . CYS A 1 202 ? 8.153 -10.808 -18.749 1.00 89.50 202 CYS A O 1
ATOM 1618 N N . SER A 1 203 ? 7.805 -8.648 -18.232 1.00 84.88 203 SER A N 1
ATOM 1619 C CA . SER A 1 203 ? 6.837 -8.412 -19.313 1.00 84.88 203 SER A CA 1
ATOM 1620 C C . SER A 1 203 ? 7.498 -8.386 -20.695 1.00 84.88 203 SER A C 1
ATOM 1622 O O . SER A 1 203 ? 6.884 -8.771 -21.685 1.00 84.88 203 SER A O 1
ATOM 1624 N N . PHE A 1 204 ? 8.762 -7.953 -20.770 1.00 87.75 204 PHE A N 1
ATOM 1625 C CA . PHE A 1 204 ? 9.557 -7.951 -22.001 1.00 87.75 204 PHE A CA 1
ATOM 1626 C C . PHE A 1 204 ? 11.008 -8.346 -21.696 1.00 87.75 204 PHE A C 1
ATOM 1628 O O . PHE A 1 204 ? 11.880 -7.471 -21.629 1.00 87.75 204 PHE A O 1
ATOM 1635 N N . PRO A 1 205 ? 11.296 -9.646 -21.508 1.00 90.31 205 PRO A N 1
ATOM 1636 C CA . PRO A 1 205 ? 12.643 -10.099 -21.191 1.00 90.31 205 PRO A CA 1
ATOM 1637 C C . PRO A 1 205 ? 13.608 -9.724 -22.313 1.00 90.31 205 PRO A C 1
ATOM 1639 O O . PRO A 1 205 ? 13.436 -10.119 -23.464 1.00 90.31 205 PRO A O 1
ATOM 1642 N N . SER A 1 206 ? 14.626 -8.922 -22.003 1.00 91.69 206 SER A N 1
ATOM 1643 C CA . SER A 1 206 ? 15.656 -8.581 -22.980 1.00 91.69 206 SER A CA 1
ATOM 1644 C C . SER A 1 206 ? 16.979 -8.254 -22.303 1.00 91.69 206 SER A C 1
ATOM 1646 O O . SER A 1 206 ? 17.036 -7.547 -21.292 1.00 91.69 206 SER A O 1
ATOM 1648 N N . LEU A 1 207 ? 18.074 -8.755 -22.885 1.00 92.00 207 LEU A N 1
ATOM 1649 C CA . LEU A 1 207 ? 19.425 -8.470 -22.397 1.00 92.00 207 LEU A CA 1
ATOM 1650 C C . LEU A 1 207 ? 19.693 -6.957 -22.363 1.00 92.00 207 LEU A C 1
ATOM 1652 O O . LEU A 1 207 ? 20.378 -6.470 -21.474 1.00 92.00 207 LEU A O 1
ATOM 1656 N N . ARG A 1 208 ? 19.111 -6.203 -23.302 1.00 92.38 208 ARG A N 1
ATOM 1657 C CA . ARG A 1 208 ? 19.229 -4.744 -23.370 1.00 92.38 208 ARG A CA 1
ATOM 1658 C C . ARG A 1 208 ? 18.624 -4.052 -22.148 1.00 92.38 208 ARG A C 1
ATOM 1660 O O . ARG A 1 208 ? 19.287 -3.193 -21.574 1.00 92.38 208 ARG A O 1
ATOM 1667 N N . ARG A 1 209 ? 17.393 -4.410 -21.759 1.00 94.31 209 ARG A N 1
ATOM 1668 C CA . ARG A 1 209 ? 16.727 -3.850 -20.570 1.00 94.31 209 ARG A CA 1
ATOM 1669 C C . ARG A 1 209 ? 17.495 -4.190 -19.303 1.00 94.31 209 ARG A C 1
ATOM 1671 O O . ARG A 1 209 ? 17.693 -3.324 -18.456 1.00 94.31 209 ARG A O 1
ATOM 1678 N N . LEU A 1 210 ? 17.980 -5.429 -19.205 1.00 95.38 210 LEU A N 1
ATOM 1679 C CA . LEU A 1 210 ? 18.808 -5.853 -18.083 1.00 95.38 210 LEU A CA 1
ATOM 1680 C C . LEU A 1 210 ? 20.105 -5.035 -18.008 1.00 95.38 210 LEU A C 1
ATOM 1682 O O . LEU A 1 210 ? 20.432 -4.485 -16.960 1.00 95.38 210 LEU A O 1
ATOM 1686 N N . GLU A 1 211 ? 20.828 -4.916 -19.122 1.00 95.38 211 GLU A N 1
ATOM 1687 C CA . GLU A 1 211 ? 22.062 -4.132 -19.191 1.00 95.38 211 GLU A CA 1
ATOM 1688 C C . GLU A 1 211 ? 21.827 -2.650 -18.874 1.00 95.38 211 GLU A C 1
ATOM 1690 O O . GLU A 1 211 ? 22.694 -2.032 -18.263 1.00 95.38 211 GLU A O 1
ATOM 1695 N N . ALA A 1 212 ? 20.687 -2.073 -19.269 1.00 95.56 212 ALA A N 1
ATOM 1696 C CA . ALA A 1 212 ? 20.338 -0.693 -18.932 1.00 95.56 212 ALA A CA 1
ATOM 1697 C C . ALA A 1 212 ? 20.242 -0.499 -17.410 1.00 95.56 212 ALA A C 1
ATOM 1699 O O . ALA A 1 212 ? 20.873 0.409 -16.876 1.00 95.56 212 ALA A O 1
ATOM 1700 N N . LEU A 1 213 ? 19.558 -1.409 -16.707 1.00 95.81 213 LEU A N 1
ATOM 1701 C CA . LEU A 1 213 ? 19.444 -1.387 -15.244 1.00 95.81 213 LEU A CA 1
ATOM 1702 C C . LEU A 1 213 ? 20.785 -1.642 -14.539 1.00 95.81 213 LEU A C 1
ATOM 1704 O O . LEU A 1 213 ? 21.102 -0.993 -13.549 1.00 95.81 213 LEU A O 1
ATOM 1708 N N . LEU A 1 214 ? 21.602 -2.573 -15.039 1.00 95.56 214 LEU A N 1
ATOM 1709 C CA . LEU A 1 214 ? 22.901 -2.880 -14.427 1.00 95.56 214 LEU A CA 1
ATOM 1710 C C . LEU A 1 214 ? 23.949 -1.779 -14.648 1.00 95.56 214 LEU A C 1
ATOM 1712 O O . LEU A 1 214 ? 24.888 -1.669 -13.863 1.00 95.56 214 LEU A O 1
ATOM 1716 N N . LYS A 1 215 ? 23.807 -0.959 -15.696 1.00 95.31 215 LYS A N 1
ATOM 1717 C CA . LYS A 1 215 ? 24.702 0.180 -15.964 1.00 95.31 215 LYS A CA 1
ATOM 1718 C C . LYS A 1 215 ? 24.434 1.381 -15.064 1.00 95.31 215 LYS A C 1
ATOM 1720 O O . LYS A 1 215 ? 25.288 2.263 -15.000 1.00 95.31 215 LYS A O 1
ATOM 1725 N N . THR A 1 216 ? 23.294 1.430 -14.376 1.00 94.25 216 THR A N 1
ATOM 1726 C CA . THR A 1 216 ? 23.022 2.525 -13.444 1.00 94.25 216 THR A CA 1
ATOM 1727 C C . THR A 1 216 ? 23.966 2.456 -12.250 1.00 94.25 216 THR A C 1
ATOM 1729 O O . THR A 1 216 ? 24.408 1.374 -11.835 1.00 94.25 216 THR A O 1
ATOM 1732 N N . THR A 1 217 ? 24.251 3.618 -11.673 1.00 91.19 217 THR A N 1
ATOM 1733 C CA . THR A 1 217 ? 24.950 3.729 -10.394 1.00 91.19 217 THR A CA 1
ATOM 1734 C C . THR A 1 217 ? 24.101 3.148 -9.265 1.00 91.19 217 THR A C 1
ATOM 1736 O O . THR A 1 217 ? 22.888 2.963 -9.403 1.00 91.19 217 THR A O 1
ATOM 1739 N N . ILE A 1 218 ? 24.755 2.823 -8.147 1.00 90.06 218 ILE A N 1
ATOM 1740 C CA . ILE A 1 218 ? 24.044 2.537 -6.903 1.00 90.06 218 ILE A CA 1
ATOM 1741 C C . ILE A 1 218 ? 23.579 3.894 -6.353 1.00 90.06 218 ILE A C 1
ATOM 1743 O O . ILE A 1 218 ? 24.436 4.742 -6.095 1.00 90.06 218 ILE A O 1
ATOM 1747 N N . PRO A 1 219 ? 22.265 4.117 -6.224 1.00 90.19 219 PRO A N 1
ATOM 1748 C CA . PRO A 1 219 ? 21.713 5.377 -5.744 1.00 90.19 219 PRO A CA 1
ATOM 1749 C C . PRO A 1 219 ? 22.066 5.616 -4.270 1.00 90.19 219 PRO A C 1
ATOM 1751 O O . PRO A 1 219 ? 22.166 4.672 -3.482 1.00 90.19 219 PRO A O 1
ATOM 1754 N N . ALA A 1 220 ? 22.248 6.882 -3.897 1.00 86.81 220 ALA A N 1
ATOM 1755 C CA . ALA A 1 220 ? 22.557 7.307 -2.537 1.00 86.81 220 ALA A CA 1
ATOM 1756 C C . ALA A 1 220 ? 21.340 7.203 -1.609 1.00 86.81 220 ALA A C 1
ATOM 1758 O O . ALA A 1 220 ? 21.489 6.910 -0.420 1.00 86.81 220 ALA A O 1
ATOM 1759 N N . ASP A 1 221 ? 20.137 7.413 -2.148 1.00 85.12 221 ASP A N 1
ATOM 1760 C CA . ASP A 1 221 ? 18.888 7.360 -1.397 1.00 85.12 221 ASP A CA 1
ATOM 1761 C C . ASP A 1 221 ? 17.709 6.795 -2.215 1.00 85.12 221 ASP A C 1
ATOM 1763 O O . ASP A 1 221 ? 17.844 6.359 -3.360 1.00 85.12 221 ASP A O 1
ATOM 1767 N N . ALA A 1 222 ? 16.542 6.729 -1.572 1.00 83.19 222 ALA A N 1
ATOM 1768 C CA . ALA A 1 222 ? 15.297 6.217 -2.140 1.00 83.19 222 ALA A CA 1
ATOM 1769 C C . ALA A 1 222 ? 14.762 7.070 -3.307 1.00 83.19 222 ALA A C 1
ATOM 1771 O O . ALA A 1 222 ? 14.205 6.527 -4.263 1.00 83.19 222 ALA A O 1
ATOM 1772 N N . ILE A 1 223 ? 14.936 8.391 -3.233 1.00 82.50 223 ILE A N 1
ATOM 1773 C CA . ILE A 1 223 ? 14.459 9.351 -4.234 1.00 82.50 223 ILE A CA 1
ATOM 1774 C C . ILE A 1 223 ? 15.250 9.164 -5.518 1.00 82.50 223 ILE A C 1
ATOM 1776 O O . ILE A 1 223 ? 14.688 8.990 -6.603 1.00 82.50 223 ILE A O 1
ATOM 1780 N N . GLU A 1 224 ? 16.572 9.163 -5.375 1.00 85.38 224 GLU A N 1
ATOM 1781 C CA . GLU A 1 224 ? 17.495 8.958 -6.476 1.00 85.38 224 GLU A CA 1
ATOM 1782 C C . GLU A 1 224 ? 17.283 7.574 -7.103 1.00 85.38 224 GLU A C 1
ATOM 1784 O O . GLU A 1 224 ? 17.238 7.458 -8.326 1.00 85.38 224 GLU A O 1
ATOM 1789 N N . ALA A 1 225 ? 17.043 6.536 -6.293 1.00 89.94 225 ALA A N 1
ATOM 1790 C CA . ALA A 1 225 ? 16.787 5.184 -6.788 1.00 89.94 225 ALA A CA 1
ATOM 1791 C C . ALA A 1 225 ? 15.573 5.099 -7.719 1.00 89.94 225 ALA A C 1
ATOM 1793 O O . ALA A 1 225 ? 15.659 4.482 -8.785 1.00 89.94 225 ALA A O 1
ATOM 1794 N N . LEU A 1 226 ? 14.447 5.703 -7.328 1.00 88.38 226 LEU A N 1
ATOM 1795 C CA . LEU A 1 226 ? 13.236 5.727 -8.150 1.00 88.38 226 LEU A CA 1
ATOM 1796 C C . LEU A 1 226 ? 13.402 6.619 -9.379 1.00 88.38 226 LEU A C 1
ATOM 1798 O O . LEU A 1 226 ? 13.011 6.216 -10.471 1.00 88.38 226 LEU A O 1
ATOM 1802 N N . THR A 1 227 ? 14.045 7.777 -9.222 1.00 86.62 227 THR A N 1
ATOM 1803 C CA . THR A 1 227 ? 14.322 8.707 -10.328 1.00 86.62 227 THR A CA 1
ATOM 1804 C C . THR A 1 227 ? 15.157 8.025 -11.413 1.00 86.62 227 THR A C 1
ATOM 1806 O O . THR A 1 227 ? 14.745 7.978 -12.572 1.00 86.62 227 THR A O 1
ATOM 1809 N N . ILE A 1 228 ? 16.284 7.414 -11.029 1.00 90.81 228 ILE A N 1
ATOM 1810 C CA . ILE A 1 228 ? 17.161 6.671 -11.942 1.00 90.81 228 ILE A CA 1
ATOM 1811 C C . ILE A 1 228 ? 16.400 5.520 -12.599 1.00 90.81 228 ILE A C 1
ATOM 1813 O O . ILE A 1 228 ? 16.542 5.303 -13.803 1.00 90.81 228 ILE A O 1
ATOM 1817 N N . LEU A 1 229 ? 15.592 4.777 -11.836 1.00 93.00 229 LEU A N 1
ATOM 1818 C CA . LEU A 1 229 ? 14.823 3.657 -12.371 1.00 93.00 229 LEU A CA 1
ATOM 1819 C C . LEU A 1 229 ? 13.830 4.103 -13.442 1.00 93.00 229 LEU A C 1
ATOM 1821 O O . LEU A 1 229 ? 13.812 3.524 -14.529 1.00 93.00 229 LEU A O 1
ATOM 1825 N N . TYR A 1 230 ? 13.011 5.111 -13.144 1.00 90.25 230 TYR A N 1
ATOM 1826 C CA . TYR A 1 230 ? 11.989 5.588 -14.066 1.00 90.25 230 TYR A CA 1
ATOM 1827 C C . TYR A 1 230 ? 12.614 6.187 -15.323 1.00 90.25 230 TYR A C 1
ATOM 1829 O O . TYR A 1 230 ? 12.222 5.800 -16.422 1.00 90.25 230 TYR A O 1
ATOM 1837 N N . GLN A 1 231 ? 13.652 7.018 -15.189 1.00 90.25 231 GLN A N 1
ATOM 1838 C CA . GLN A 1 231 ? 14.397 7.544 -16.338 1.00 90.25 231 GLN A CA 1
ATOM 1839 C C . GLN A 1 231 ? 14.990 6.417 -17.191 1.00 90.25 231 GLN A C 1
ATOM 1841 O O . GLN A 1 231 ? 14.765 6.367 -18.398 1.00 90.25 231 GLN A O 1
ATOM 1846 N N . THR A 1 232 ? 15.667 5.450 -16.563 1.00 93.56 232 THR A N 1
ATOM 1847 C CA . THR A 1 232 ? 16.275 4.310 -17.269 1.00 93.56 232 THR A CA 1
ATOM 1848 C C . THR A 1 232 ? 15.228 3.485 -18.015 1.00 93.56 232 THR A C 1
ATOM 1850 O O . THR A 1 232 ? 15.459 3.074 -19.156 1.00 93.56 232 THR A O 1
ATOM 1853 N N . ALA A 1 233 ? 14.072 3.234 -17.393 1.00 92.50 233 ALA A N 1
ATOM 1854 C CA . ALA A 1 233 ? 12.979 2.499 -18.015 1.00 92.50 233 ALA A CA 1
ATOM 1855 C C . ALA A 1 233 ? 12.420 3.256 -19.228 1.00 92.50 233 ALA A C 1
ATOM 1857 O O . ALA A 1 233 ? 12.314 2.671 -20.309 1.00 92.50 233 ALA A O 1
ATOM 1858 N N . LEU A 1 234 ? 12.133 4.554 -19.079 1.00 91.06 234 LEU A N 1
ATOM 1859 C CA . LEU A 1 234 ? 11.595 5.398 -20.148 1.00 91.06 234 LEU A CA 1
ATOM 1860 C C . LEU A 1 234 ? 12.576 5.536 -21.319 1.00 91.06 234 LEU A C 1
ATOM 1862 O O . LEU A 1 234 ? 12.197 5.254 -22.455 1.00 91.06 234 LEU A O 1
ATOM 1866 N N . ASP A 1 235 ? 13.848 5.851 -21.069 1.00 91.69 235 ASP A N 1
ATOM 1867 C CA . ASP A 1 235 ? 14.868 5.961 -22.124 1.00 91.69 235 ASP A CA 1
ATOM 1868 C C . ASP A 1 235 ? 15.080 4.636 -22.869 1.00 91.69 235 ASP A C 1
ATOM 1870 O O . ASP A 1 235 ? 15.315 4.602 -24.087 1.00 91.69 235 ASP A O 1
ATOM 1874 N N . THR A 1 236 ? 14.971 3.516 -22.150 1.00 93.50 236 THR A N 1
ATOM 1875 C CA . THR A 1 236 ? 15.047 2.192 -22.765 1.00 93.50 236 THR A CA 1
ATOM 1876 C C . THR A 1 236 ? 13.841 1.933 -23.662 1.00 93.50 236 THR A C 1
ATOM 1878 O O . THR A 1 236 ? 14.031 1.453 -24.780 1.00 93.50 236 THR A O 1
ATOM 1881 N N . ILE A 1 237 ? 12.626 2.286 -23.225 1.00 91.25 237 ILE A N 1
ATOM 1882 C CA . ILE A 1 237 ? 11.404 2.169 -24.036 1.00 91.25 237 ILE A CA 1
ATOM 1883 C C . ILE A 1 237 ? 11.507 3.041 -25.291 1.00 91.25 237 ILE A C 1
ATOM 1885 O O . ILE A 1 237 ? 11.318 2.519 -26.390 1.00 91.25 237 ILE A O 1
ATOM 1889 N N . VAL A 1 238 ? 11.889 4.317 -25.150 1.00 90.56 238 VAL A N 1
ATOM 1890 C CA . VAL A 1 238 ? 12.105 5.246 -26.277 1.00 90.56 238 VAL A CA 1
ATOM 1891 C C . VAL A 1 238 ? 13.044 4.635 -27.309 1.00 90.56 238 VAL A C 1
ATOM 1893 O O . VAL A 1 238 ? 12.836 4.743 -28.513 1.00 90.56 238 VAL A O 1
ATOM 1896 N N . SER A 1 239 ? 14.079 3.943 -26.842 1.00 90.62 239 SER A N 1
ATOM 1897 C CA . SER A 1 239 ? 15.077 3.364 -27.726 1.00 90.62 239 SER A CA 1
ATOM 1898 C C . SER A 1 239 ? 14.693 1.990 -28.306 1.00 90.62 239 SER A C 1
ATOM 1900 O O . SER A 1 239 ? 15.440 1.466 -29.139 1.00 90.62 239 SER A O 1
ATOM 1902 N N . GLU A 1 240 ? 13.614 1.358 -27.836 1.00 89.69 240 GLU A N 1
ATOM 1903 C CA . GLU A 1 240 ? 13.074 0.080 -28.333 1.00 89.69 240 GLU A CA 1
ATOM 1904 C C . GLU A 1 240 ? 11.960 0.251 -29.363 1.00 89.69 240 GLU A C 1
ATOM 1906 O O . GLU A 1 240 ? 11.779 -0.627 -30.207 1.00 89.69 240 GLU A O 1
ATOM 1911 N N . VAL A 1 241 ? 11.199 1.336 -29.268 1.00 87.31 241 VAL A N 1
ATOM 1912 C CA . VAL A 1 241 ? 10.123 1.637 -30.208 1.00 87.31 241 VAL A CA 1
ATOM 1913 C C . VAL A 1 241 ? 10.734 2.156 -31.514 1.00 87.31 241 VAL A C 1
ATOM 1915 O O . VAL A 1 241 ? 11.730 2.879 -31.514 1.00 87.31 241 VAL A O 1
ATOM 1918 N N . TYR A 1 242 ? 10.184 1.722 -32.648 1.00 83.56 242 TYR A N 1
ATOM 1919 C CA . TYR A 1 242 ? 10.652 2.151 -33.964 1.00 83.56 242 TYR A CA 1
ATOM 1920 C C . TYR A 1 242 ? 10.163 3.571 -34.266 1.00 83.56 242 TYR A C 1
ATOM 1922 O O . TYR A 1 242 ? 8.980 3.851 -34.097 1.00 83.56 242 TYR A O 1
ATOM 1930 N N . GLY A 1 243 ? 11.059 4.438 -34.740 1.00 84.12 243 GLY A N 1
ATOM 1931 C CA . GLY A 1 243 ? 10.748 5.824 -35.090 1.00 84.12 243 GLY A CA 1
ATOM 1932 C C . GLY A 1 243 ? 11.859 6.796 -34.698 1.00 84.12 243 GLY A C 1
ATOM 1933 O O . GLY A 1 243 ? 12.948 6.391 -34.276 1.00 84.12 243 GLY A O 1
ATOM 1934 N N . SER A 1 244 ? 11.582 8.089 -34.856 1.00 88.88 244 SER A N 1
ATOM 1935 C CA . SER A 1 244 ? 12.421 9.159 -34.315 1.00 88.88 244 SER A CA 1
ATOM 1936 C C . SER A 1 244 ? 12.376 9.117 -32.788 1.00 88.88 244 SER A C 1
ATOM 1938 O O . SER A 1 244 ? 11.303 9.057 -32.192 1.00 88.88 244 SER A O 1
ATOM 1940 N N . LYS A 1 245 ? 13.543 9.14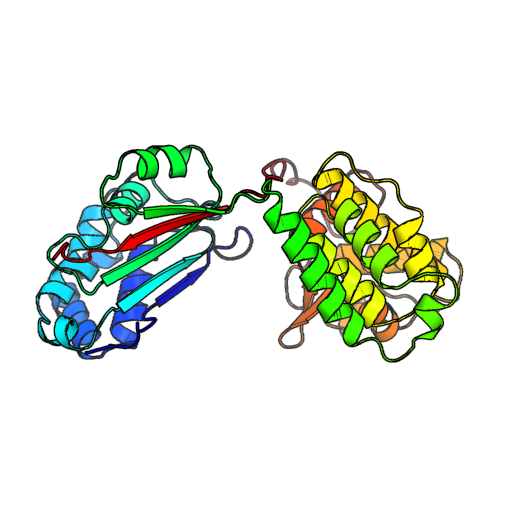2 -32.136 1.00 86.31 245 LYS A N 1
ATOM 1941 C CA . LYS A 1 245 ? 13.619 9.069 -30.668 1.00 86.31 245 LYS A CA 1
ATOM 1942 C C . LYS A 1 245 ? 12.961 10.267 -29.995 1.00 86.31 245 LYS A C 1
ATOM 1944 O O . LYS A 1 245 ? 12.367 10.098 -28.935 1.00 86.31 245 LYS A O 1
ATOM 1949 N N . ASP A 1 246 ? 13.083 11.443 -30.599 1.00 84.38 246 ASP A N 1
ATOM 1950 C CA . ASP A 1 246 ? 12.498 12.664 -30.054 1.00 84.38 246 ASP A CA 1
ATOM 1951 C C . ASP A 1 246 ? 10.969 12.612 -30.158 1.00 84.38 246 ASP A C 1
ATOM 1953 O O . ASP A 1 246 ? 10.290 12.885 -29.172 1.00 84.38 246 ASP A O 1
ATOM 1957 N N . ASP A 1 247 ? 10.435 12.118 -31.279 1.00 85.00 247 ASP A N 1
ATOM 1958 C CA . ASP A 1 247 ? 8.987 11.963 -31.479 1.00 85.00 247 ASP A CA 1
ATOM 1959 C C . ASP A 1 247 ? 8.410 10.917 -30.514 1.00 85.00 247 ASP A C 1
ATOM 1961 O O . ASP A 1 247 ? 7.415 11.167 -29.839 1.00 85.00 247 ASP A O 1
ATOM 1965 N N . ILE A 1 248 ? 9.081 9.769 -30.353 1.00 86.31 248 ILE A N 1
ATOM 1966 C CA . ILE A 1 248 ? 8.660 8.729 -29.400 1.00 86.31 248 ILE A CA 1
ATOM 1967 C C . ILE A 1 248 ? 8.707 9.250 -27.962 1.00 86.31 248 ILE A C 1
ATOM 1969 O O . ILE A 1 248 ? 7.820 8.940 -27.165 1.00 86.31 248 ILE A O 1
ATOM 1973 N N . ARG A 1 249 ? 9.738 10.025 -27.607 1.00 85.81 249 ARG A N 1
ATOM 1974 C CA . ARG A 1 249 ? 9.842 10.628 -26.276 1.00 85.81 249 ARG A CA 1
ATOM 1975 C C . ARG A 1 249 ? 8.676 11.579 -26.032 1.00 85.81 249 ARG A C 1
ATOM 1977 O O . ARG A 1 249 ? 8.014 11.437 -25.009 1.00 85.81 249 ARG A O 1
ATOM 1984 N N . LEU A 1 250 ? 8.391 12.482 -26.971 1.00 83.31 250 LEU A N 1
ATOM 1985 C CA . LEU A 1 250 ? 7.247 13.395 -26.892 1.00 83.31 250 LEU A CA 1
ATOM 1986 C C . LEU A 1 250 ? 5.923 12.633 -26.770 1.00 83.31 250 LEU A C 1
ATOM 1988 O O . LEU A 1 250 ? 5.101 12.966 -25.922 1.00 83.31 250 LEU A O 1
ATOM 1992 N N . CYS A 1 251 ? 5.756 11.565 -27.546 1.00 85.06 251 CYS A N 1
ATOM 1993 C CA . CYS A 1 251 ? 4.584 10.699 -27.522 1.00 85.06 251 CYS A CA 1
ATOM 1994 C C . CYS A 1 251 ? 4.372 10.045 -26.141 1.00 85.06 251 CYS A C 1
ATOM 1996 O O . CYS A 1 251 ? 3.300 10.152 -25.543 1.00 85.06 251 CYS A O 1
ATOM 1998 N N . ILE A 1 252 ? 5.416 9.426 -25.577 1.00 86.31 252 ILE A N 1
ATOM 1999 C CA . ILE A 1 252 ? 5.369 8.824 -24.234 1.00 86.31 252 ILE A CA 1
ATOM 2000 C C . ILE A 1 252 ? 5.095 9.891 -23.172 1.00 86.31 252 ILE A C 1
ATOM 2002 O O . ILE A 1 252 ? 4.292 9.668 -22.269 1.00 86.31 252 ILE A O 1
ATOM 2006 N N . HIS A 1 253 ? 5.738 11.052 -23.288 1.00 83.69 253 HIS A N 1
ATOM 2007 C CA . HIS A 1 253 ? 5.550 12.173 -22.376 1.00 83.69 253 HIS A CA 1
ATOM 2008 C C . HIS A 1 253 ? 4.108 12.683 -22.391 1.00 83.69 253 HIS A C 1
ATOM 2010 O O . HIS A 1 253 ? 3.538 12.903 -21.326 1.00 83.69 253 HIS A O 1
ATOM 2016 N N . ALA A 1 254 ? 3.490 12.792 -23.567 1.00 83.12 254 ALA A N 1
ATOM 2017 C CA . ALA A 1 254 ? 2.099 13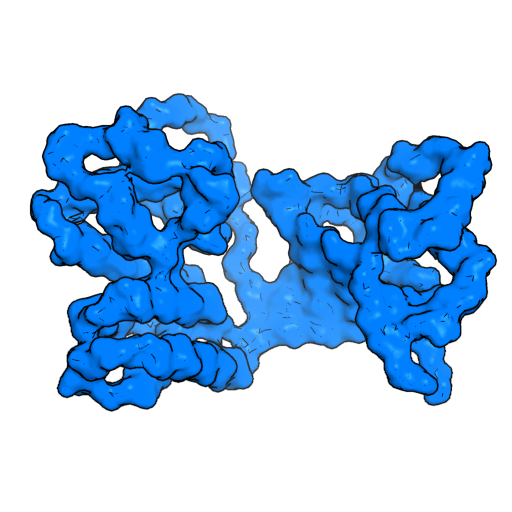.202 -23.706 1.00 83.12 254 ALA A CA 1
ATOM 2018 C C . ALA A 1 254 ? 1.134 12.176 -23.085 1.00 83.12 254 ALA A C 1
ATOM 2020 O O . ALA A 1 254 ? 0.231 12.556 -22.339 1.00 83.12 254 ALA A O 1
ATOM 2021 N N . VAL A 1 255 ? 1.363 10.875 -23.313 1.00 86.25 255 VAL A N 1
ATOM 2022 C CA . VAL A 1 255 ? 0.562 9.801 -22.696 1.00 86.25 255 VAL A CA 1
ATOM 2023 C C . VAL A 1 255 ? 0.660 9.854 -21.172 1.00 86.25 255 VAL A C 1
ATOM 2025 O O . VAL A 1 255 ? -0.363 9.837 -20.491 1.00 86.25 255 VAL A O 1
ATOM 2028 N N . LEU A 1 256 ? 1.873 9.956 -20.623 1.00 85.12 256 LEU A N 1
ATOM 2029 C CA . LEU A 1 256 ? 2.072 10.049 -19.176 1.00 85.12 256 LEU A CA 1
ATOM 2030 C C . LEU A 1 256 ? 1.478 11.339 -18.601 1.00 85.12 256 LEU A C 1
ATOM 2032 O O . LEU A 1 256 ? 0.818 11.286 -17.569 1.00 85.12 256 LEU A O 1
ATOM 2036 N N . GLY A 1 257 ? 1.661 12.475 -19.276 1.00 79.19 257 GLY A N 1
ATOM 2037 C CA . GLY A 1 257 ? 1.109 13.764 -18.861 1.00 79.19 257 GLY A CA 1
ATOM 2038 C C . GLY A 1 257 ? -0.412 13.722 -18.737 1.00 79.19 257 GLY A C 1
ATOM 2039 O O . GLY A 1 257 ? -0.959 14.146 -17.722 1.00 79.19 257 GLY A O 1
ATOM 2040 N N . VAL A 1 258 ? -1.097 13.127 -19.716 1.00 81.06 258 VAL A N 1
ATOM 2041 C CA . VAL A 1 258 ? -2.554 12.947 -19.662 1.00 81.06 258 VAL A CA 1
ATOM 2042 C C . VAL A 1 258 ? -2.972 12.027 -18.517 1.00 81.06 258 VAL A C 1
ATOM 2044 O O . VAL A 1 258 ? -3.930 12.349 -17.825 1.00 81.06 258 VAL A O 1
ATOM 2047 N N . LEU A 1 259 ? -2.251 10.933 -18.258 1.00 80.69 259 LEU A N 1
ATOM 2048 C CA . LEU A 1 259 ? -2.560 10.042 -17.131 1.00 80.69 259 LEU A CA 1
ATOM 2049 C C . LEU A 1 259 ? -2.339 10.707 -15.761 1.00 80.69 259 LEU A C 1
ATOM 2051 O O . LEU A 1 259 ? -3.062 10.407 -14.816 1.00 80.69 259 LEU A O 1
ATOM 2055 N N . ILE A 1 260 ? -1.375 11.626 -15.651 1.00 76.38 260 ILE A N 1
ATOM 2056 C CA . ILE A 1 260 ? -1.122 12.393 -14.420 1.00 76.38 260 ILE A CA 1
ATOM 2057 C C . ILE A 1 260 ? -2.233 13.426 -14.184 1.00 76.38 260 ILE A C 1
ATOM 2059 O O . ILE A 1 260 ? -2.702 13.593 -13.056 1.00 76.38 260 ILE A O 1
ATOM 2063 N N . VAL A 1 261 ? -2.650 14.134 -15.239 1.00 73.88 261 VAL A N 1
ATOM 2064 C CA . VAL A 1 261 ? -3.662 15.202 -15.155 1.00 73.88 261 VAL A CA 1
ATOM 2065 C C . VAL A 1 261 ? -5.071 14.623 -15.015 1.00 73.88 261 VAL A C 1
ATOM 2067 O O . VAL A 1 261 ? -5.878 15.121 -14.229 1.00 73.88 261 VAL A O 1
ATOM 2070 N N . GLN A 1 262 ? -5.377 13.555 -15.748 1.00 70.56 262 GLN A N 1
ATOM 2071 C CA . GLN A 1 262 ? -6.684 12.914 -15.774 1.00 70.56 262 GLN A CA 1
ATOM 2072 C C . GLN A 1 262 ? -6.660 11.640 -14.927 1.00 70.56 262 GLN A C 1
ATOM 2074 O O . GLN A 1 262 ? -6.579 10.528 -15.444 1.00 70.56 262 GLN A O 1
ATOM 2079 N N . LYS A 1 263 ? -6.754 11.822 -13.604 1.00 62.44 263 LYS A N 1
ATOM 2080 C CA . LYS A 1 263 ? -6.615 10.756 -12.593 1.00 62.44 263 LYS A CA 1
ATOM 2081 C C . LYS A 1 263 ? -7.637 9.609 -12.675 1.00 62.44 263 LYS A C 1
ATOM 2083 O O . LYS A 1 263 ? -7.496 8.640 -11.940 1.00 62.44 263 LYS A O 1
ATOM 2088 N N . SER A 1 264 ? -8.647 9.679 -13.542 1.00 61.38 264 SER A N 1
ATOM 2089 C CA . SER A 1 264 ? -9.580 8.571 -13.781 1.00 61.38 264 SER A CA 1
ATOM 2090 C C . SER A 1 264 ? -10.376 8.758 -15.081 1.00 61.38 264 SER A C 1
ATOM 2092 O O . SER A 1 264 ? -10.720 9.882 -15.455 1.00 61.38 264 SER A O 1
ATOM 2094 N N . ASN A 1 265 ? -10.685 7.638 -15.753 1.00 73.81 265 ASN A N 1
ATOM 2095 C CA . ASN A 1 265 ? -11.431 7.487 -17.019 1.00 73.81 265 ASN A CA 1
ATOM 2096 C C . ASN A 1 265 ? -10.628 7.535 -18.330 1.00 73.81 265 ASN A C 1
ATOM 2098 O O . ASN A 1 265 ? -11.235 7.620 -19.398 1.00 73.81 265 ASN A O 1
ATOM 2102 N N . MET A 1 266 ? -9.296 7.463 -18.304 1.00 84.50 266 MET A N 1
ATOM 2103 C CA . MET A 1 266 ? -8.530 7.368 -19.551 1.00 84.50 266 MET A CA 1
ATOM 2104 C C . MET A 1 266 ? -8.535 5.932 -20.078 1.00 84.50 266 MET A C 1
ATOM 2106 O O . MET A 1 266 ? -8.239 5.003 -19.340 1.00 84.50 266 MET A O 1
ATOM 2110 N N . THR A 1 267 ? -8.829 5.729 -21.360 1.00 89.94 267 THR A N 1
ATOM 2111 C CA . THR A 1 267 ? -8.844 4.394 -21.984 1.00 89.94 267 THR A CA 1
ATOM 2112 C C . THR A 1 267 ? -7.877 4.331 -23.164 1.00 89.94 267 THR A C 1
ATOM 2114 O O . THR A 1 267 ? -7.492 5.357 -23.724 1.00 89.94 267 THR A O 1
ATOM 2117 N N . VAL A 1 268 ? -7.482 3.125 -23.585 1.00 90.00 268 VAL A N 1
ATOM 2118 C CA . VAL A 1 268 ? -6.584 2.953 -24.744 1.00 90.00 268 VAL A CA 1
ATOM 2119 C C . VAL A 1 268 ? -7.152 3.579 -26.037 1.00 90.00 268 VAL A C 1
ATOM 2121 O O . VAL A 1 268 ? -6.388 4.235 -26.753 1.00 90.00 268 VAL A O 1
ATOM 2124 N N . PRO A 1 269 ? -8.460 3.450 -26.357 1.00 89.56 269 PRO A N 1
ATOM 2125 C CA . PRO A 1 269 ? -9.057 4.178 -27.479 1.00 89.56 269 PRO A CA 1
ATOM 2126 C C . PRO A 1 269 ? -8.947 5.700 -27.331 1.00 89.56 269 PRO A C 1
ATOM 2128 O O . PRO A 1 269 ? -8.528 6.367 -28.271 1.00 89.56 269 PRO A O 1
ATOM 2131 N N . MET A 1 270 ? -9.220 6.241 -26.139 1.00 86.81 270 MET A N 1
ATOM 2132 C CA . MET A 1 270 ? -9.126 7.683 -25.886 1.00 86.81 270 MET A CA 1
ATOM 2133 C C . MET A 1 270 ? -7.701 8.216 -26.049 1.00 86.81 270 MET A C 1
ATOM 2135 O O . MET A 1 270 ? -7.532 9.297 -26.599 1.00 86.81 270 MET A O 1
ATOM 2139 N N . LEU A 1 271 ? -6.671 7.458 -25.654 1.00 87.38 271 LEU A N 1
ATOM 2140 C CA . LEU A 1 271 ? -5.280 7.843 -25.929 1.00 87.38 271 LEU A CA 1
ATOM 2141 C C . LEU A 1 271 ? -5.024 8.003 -27.431 1.00 87.38 271 LEU A C 1
ATOM 2143 O O . LEU A 1 271 ? -4.349 8.941 -27.847 1.00 87.38 271 LEU A O 1
ATOM 2147 N N . SER A 1 272 ? -5.586 7.105 -28.242 1.00 87.00 272 SER A N 1
ATOM 2148 C CA . SER A 1 272 ? -5.423 7.144 -29.700 1.00 87.00 272 SER A CA 1
ATOM 2149 C C . SER A 1 272 ? -6.104 8.358 -30.333 1.00 87.00 272 SER A C 1
ATOM 2151 O O . SER A 1 272 ? -5.621 8.856 -31.340 1.00 87.00 272 SER A O 1
ATOM 2153 N N . GLU A 1 273 ? -7.212 8.827 -29.755 1.00 84.94 273 GLU A N 1
ATOM 2154 C CA . GLU A 1 273 ? -7.989 9.961 -30.273 1.00 84.94 273 GLU A CA 1
ATOM 2155 C C . GLU A 1 273 ? -7.516 11.322 -29.738 1.00 84.94 273 GLU A C 1
ATOM 2157 O O . GLU A 1 273 ? -7.586 12.319 -30.454 1.00 84.94 273 GLU A O 1
ATOM 2162 N N . LEU A 1 274 ? -7.071 11.380 -28.478 1.00 80.44 274 LEU A N 1
ATOM 2163 C CA . LEU A 1 274 ? -6.786 12.633 -27.766 1.00 80.44 274 LEU A CA 1
ATOM 2164 C C . LEU A 1 274 ? -5.299 12.987 -27.710 1.00 80.44 274 LEU A C 1
ATOM 2166 O O . LEU A 1 274 ? -4.967 14.155 -27.517 1.00 80.44 274 LEU A O 1
ATOM 2170 N N . VAL A 1 275 ? -4.415 11.991 -27.812 1.00 83.88 275 VAL A N 1
ATOM 2171 C CA . VAL A 1 275 ? -2.982 12.161 -27.530 1.00 83.88 275 VAL A CA 1
ATOM 2172 C C . VAL A 1 275 ? -2.129 11.831 -28.746 1.00 83.88 275 VAL A C 1
ATOM 2174 O O . VAL A 1 275 ? -1.255 12.615 -29.109 1.00 83.88 275 VAL A O 1
ATOM 2177 N N . LEU A 1 276 ? -2.376 10.680 -29.370 1.00 85.75 276 LEU A N 1
ATOM 2178 C CA . LEU A 1 276 ? -1.542 10.175 -30.458 1.00 85.75 276 LEU A CA 1
ATOM 2179 C C . LEU A 1 276 ? -1.873 10.839 -31.798 1.00 85.75 276 LEU A C 1
ATOM 2181 O O . LEU A 1 276 ? -3.029 11.127 -32.102 1.00 85.75 276 LEU A O 1
ATOM 2185 N N . GLN A 1 277 ? -0.843 11.049 -32.613 1.00 85.56 277 GLN A N 1
ATOM 2186 C CA . GLN A 1 277 ? -0.930 11.626 -33.954 1.00 85.56 277 GLN A CA 1
ATOM 2187 C C . GLN A 1 277 ? -0.760 10.560 -35.046 1.00 85.56 277 GLN A C 1
ATOM 2189 O O . GLN A 1 277 ? -0.313 9.435 -34.808 1.00 85.56 277 GLN A O 1
ATOM 2194 N N . GLU A 1 278 ? -1.101 10.913 -36.288 1.00 81.12 278 GLU A N 1
ATOM 2195 C CA . GLU A 1 278 ? -0.860 10.036 -37.435 1.00 81.12 278 GLU A CA 1
ATOM 2196 C C . GLU A 1 278 ? 0.648 9.775 -37.608 1.00 81.12 278 GLU A C 1
ATOM 2198 O O . GLU A 1 278 ? 1.438 10.702 -37.772 1.00 81.12 278 GLU A O 1
ATOM 2203 N N . GLY A 1 279 ? 1.042 8.498 -37.575 1.00 81.44 279 GLY A N 1
ATOM 2204 C CA . GLY A 1 279 ? 2.445 8.071 -37.623 1.00 81.44 279 GLY A CA 1
ATOM 2205 C C . GLY A 1 279 ? 3.035 7.677 -36.266 1.00 81.44 279 GLY A C 1
ATOM 2206 O O . GLY A 1 279 ? 4.094 7.045 -36.245 1.00 81.44 279 GLY A O 1
ATOM 2207 N N . ASP A 1 280 ? 2.340 7.962 -35.160 1.00 86.38 280 ASP A N 1
ATOM 2208 C CA . ASP A 1 280 ? 2.760 7.519 -33.832 1.00 86.38 280 ASP A CA 1
ATOM 2209 C C . ASP A 1 280 ? 2.636 5.994 -33.657 1.00 86.38 280 ASP A C 1
ATOM 2211 O O . ASP A 1 280 ? 1.826 5.325 -34.316 1.00 86.38 280 ASP A O 1
ATOM 2215 N N . PRO A 1 281 ? 3.409 5.406 -32.726 1.00 88.50 281 PRO A N 1
ATOM 2216 C CA . PRO A 1 281 ? 3.192 4.034 -32.295 1.00 88.50 281 PRO A CA 1
ATOM 2217 C C . PRO A 1 281 ? 1.776 3.852 -31.733 1.00 88.50 281 PRO A C 1
ATOM 2219 O O . PRO A 1 281 ? 1.266 4.705 -31.014 1.00 88.50 281 PRO A O 1
ATOM 2222 N N . SER A 1 282 ? 1.155 2.698 -31.988 1.00 91.00 282 SER A N 1
ATOM 2223 C CA . SER A 1 282 ? -0.192 2.408 -31.471 1.00 91.00 282 SER A CA 1
ATOM 2224 C C . SER A 1 282 ? -0.268 2.548 -29.944 1.00 91.00 282 SER A C 1
ATOM 2226 O O . SER A 1 282 ? 0.640 2.076 -29.248 1.00 91.00 282 SER A O 1
ATOM 2228 N N . ALA A 1 283 ? -1.384 3.064 -29.418 1.00 89.69 283 ALA A N 1
ATOM 2229 C CA . ALA A 1 283 ? -1.610 3.194 -27.976 1.00 89.69 283 ALA A CA 1
ATOM 2230 C C . ALA A 1 283 ? -1.413 1.869 -27.225 1.00 89.69 283 ALA A C 1
ATOM 2232 O O . ALA A 1 283 ? -0.810 1.853 -26.155 1.00 89.69 283 ALA A O 1
ATOM 2233 N N . GLN A 1 284 ? -1.844 0.744 -27.810 1.00 90.88 284 GLN A N 1
ATOM 2234 C CA . GLN A 1 284 ? -1.668 -0.587 -27.223 1.00 90.88 284 GLN A CA 1
ATOM 2235 C C . GLN A 1 284 ? -0.187 -0.913 -27.005 1.00 90.88 284 GLN A C 1
ATOM 2237 O O . GLN A 1 284 ? 0.185 -1.435 -25.957 1.00 90.88 284 GLN A O 1
ATOM 2242 N N . LEU A 1 285 ? 0.670 -0.590 -27.978 1.00 89.75 285 LEU A N 1
ATOM 2243 C CA . LEU A 1 285 ? 2.110 -0.815 -27.873 1.00 89.75 285 LEU A CA 1
ATOM 2244 C C . LEU A 1 285 ? 2.732 0.069 -26.788 1.00 89.75 285 LEU A C 1
ATOM 2246 O O . LEU A 1 285 ? 3.531 -0.431 -25.997 1.00 89.75 285 LEU A O 1
ATOM 2250 N N . ILE A 1 286 ? 2.369 1.353 -26.740 1.00 89.00 286 ILE A N 1
ATOM 2251 C CA . ILE A 1 286 ? 2.895 2.301 -25.746 1.00 89.00 286 ILE A CA 1
ATOM 2252 C C . ILE A 1 286 ? 2.503 1.857 -24.336 1.00 89.00 286 ILE A C 1
ATOM 2254 O O . ILE A 1 286 ? 3.378 1.683 -23.488 1.00 89.00 286 ILE A O 1
ATOM 2258 N N . VAL A 1 287 ? 1.216 1.588 -24.103 1.00 90.25 287 VAL A N 1
ATOM 2259 C CA . VAL A 1 287 ? 0.703 1.124 -22.805 1.00 90.25 287 VAL A CA 1
ATOM 2260 C C . VAL A 1 287 ? 1.352 -0.197 -22.405 1.00 90.25 287 VAL A C 1
ATOM 2262 O O . VAL A 1 287 ? 1.826 -0.323 -21.278 1.00 90.25 287 VAL A O 1
ATOM 2265 N N . ALA A 1 288 ? 1.471 -1.156 -23.330 1.00 89.88 288 ALA A N 1
ATOM 2266 C CA . ALA A 1 288 ? 2.144 -2.418 -23.044 1.00 89.88 288 ALA A CA 1
ATOM 2267 C C . ALA A 1 288 ? 3.605 -2.187 -22.626 1.00 89.88 288 ALA A C 1
ATOM 2269 O O . ALA A 1 288 ? 4.058 -2.732 -21.621 1.00 89.88 288 ALA A O 1
ATOM 2270 N N . LYS A 1 289 ? 4.346 -1.332 -23.343 1.00 89.50 289 LYS A N 1
ATOM 2271 C CA . LYS A 1 289 ? 5.740 -1.002 -23.011 1.00 89.50 289 LYS A CA 1
ATOM 2272 C C . LYS A 1 289 ? 5.880 -0.276 -21.672 1.00 89.50 289 LYS A C 1
ATOM 2274 O O . LYS A 1 289 ? 6.874 -0.514 -20.986 1.00 89.50 289 LYS A O 1
ATOM 2279 N N . LEU A 1 290 ? 4.894 0.538 -21.302 1.00 90.06 290 LEU A N 1
ATOM 2280 C CA . LEU A 1 290 ? 4.788 1.232 -20.018 1.00 90.06 290 LEU A CA 1
ATOM 2281 C C . LEU A 1 290 ? 4.211 0.359 -18.893 1.00 90.06 290 LEU A C 1
ATOM 2283 O O . LEU A 1 290 ? 4.013 0.871 -17.799 1.00 90.06 290 LEU A O 1
ATOM 2287 N N . GLY A 1 291 ? 4.001 -0.948 -19.090 1.00 87.75 291 GLY A N 1
ATOM 2288 C CA . GLY A 1 291 ? 3.383 -1.849 -18.101 1.00 87.75 291 GLY A CA 1
ATOM 2289 C C . GLY A 1 291 ? 4.088 -1.958 -16.735 1.00 87.75 291 GLY A C 1
ATOM 2290 O O . GLY A 1 291 ? 3.570 -2.572 -15.804 1.00 87.75 291 GLY A O 1
ATOM 2291 N N . SER A 1 292 ? 5.281 -1.377 -16.580 1.00 88.00 292 SER A N 1
ATOM 2292 C CA . SER A 1 292 ? 5.945 -1.219 -15.279 1.00 88.00 292 SER A CA 1
ATOM 2293 C C . SER A 1 292 ? 5.485 -0.001 -14.481 1.00 88.00 292 SER A C 1
ATOM 2295 O O . SER A 1 292 ? 5.811 0.087 -13.301 1.00 88.00 292 SER A O 1
ATOM 2297 N N . VAL A 1 293 ? 4.771 0.932 -15.111 1.00 87.00 293 VAL A N 1
ATOM 2298 C CA . VAL A 1 293 ? 4.319 2.202 -14.520 1.00 87.00 293 VAL A CA 1
ATOM 2299 C C . VAL A 1 293 ? 2.846 2.513 -14.803 1.00 87.00 293 VAL A C 1
ATOM 2301 O O . VAL A 1 293 ? 2.237 3.219 -14.010 1.00 87.00 293 VAL A O 1
ATOM 2304 N N . VAL A 1 294 ? 2.252 1.944 -15.856 1.00 87.88 294 VAL A N 1
ATOM 2305 C CA . VAL A 1 294 ? 0.824 2.049 -16.201 1.00 87.88 294 VAL A CA 1
ATOM 2306 C C . VAL A 1 294 ? 0.172 0.670 -16.107 1.00 87.88 294 VAL A C 1
ATOM 2308 O O . VAL A 1 294 ? 0.738 -0.318 -16.572 1.00 87.88 294 VAL A O 1
ATOM 2311 N N . GLN A 1 295 ? -1.031 0.603 -15.543 1.00 87.50 295 GLN A N 1
ATOM 2312 C CA . GLN A 1 295 ? -1.885 -0.586 -15.553 1.00 87.50 295 GLN A CA 1
ATOM 2313 C C . GLN A 1 295 ? -3.296 -0.234 -16.020 1.00 87.50 295 GLN A C 1
ATOM 2315 O O . GLN A 1 295 ? -3.732 0.908 -15.907 1.00 87.50 295 GLN A O 1
ATOM 2320 N N . GLU A 1 296 ? -4.028 -1.236 -16.497 1.00 87.06 296 GLU A N 1
ATOM 2321 C CA . GLU A 1 296 ? -5.461 -1.119 -16.756 1.00 87.06 296 GLU A CA 1
ATOM 2322 C C . GLU A 1 296 ? -6.238 -1.740 -15.589 1.00 87.06 296 GLU A C 1
ATOM 2324 O O . GLU A 1 296 ? -6.062 -2.919 -15.267 1.00 87.06 296 GLU A O 1
ATOM 2329 N N . ARG A 1 297 ? -7.096 -0.948 -14.941 1.00 81.31 297 ARG A N 1
ATOM 2330 C CA . ARG A 1 297 ? -7.963 -1.366 -13.839 1.00 81.31 297 ARG A CA 1
ATOM 2331 C C . ARG A 1 297 ? -9.402 -0.987 -14.163 1.00 81.31 297 ARG A C 1
ATOM 2333 O O . ARG A 1 297 ? -9.703 0.161 -14.461 1.00 81.31 297 ARG A O 1
ATOM 2340 N N . SER A 1 298 ? -10.300 -1.972 -14.131 1.00 81.06 298 SER A N 1
ATOM 2341 C CA . SER A 1 298 ? -11.734 -1.766 -14.396 1.00 81.06 298 SER A CA 1
ATOM 2342 C C . SER A 1 298 ? -12.035 -1.037 -15.720 1.00 81.06 298 SER A C 1
ATOM 2344 O O . SER A 1 298 ? -13.030 -0.326 -15.824 1.00 81.06 298 SER A O 1
ATOM 2346 N N . GLY A 1 299 ? -11.179 -1.215 -16.735 1.00 82.12 299 GLY A N 1
ATOM 2347 C CA . GLY A 1 299 ? -11.301 -0.565 -18.044 1.00 82.12 299 GLY A CA 1
ATOM 2348 C C . GLY A 1 299 ? -10.742 0.861 -18.126 1.00 82.12 299 GLY A C 1
ATOM 2349 O O . GLY A 1 299 ? -10.864 1.480 -19.178 1.00 82.12 299 GLY A O 1
ATOM 2350 N N . SER A 1 300 ? -10.129 1.382 -17.058 1.00 86.19 300 SER A N 1
ATOM 2351 C CA . SER A 1 300 ? -9.409 2.660 -17.045 1.00 86.19 300 SER A CA 1
ATOM 2352 C C . SER A 1 300 ? -7.906 2.429 -16.897 1.00 86.19 300 SER A C 1
ATOM 2354 O O . SER A 1 300 ? -7.462 1.536 -16.178 1.00 86.19 300 SER A O 1
ATOM 2356 N N . LEU A 1 301 ? -7.112 3.249 -17.574 1.00 87.44 301 LEU A N 1
ATOM 2357 C CA . LEU A 1 301 ? -5.670 3.333 -17.413 1.00 87.44 301 LEU A CA 1
ATOM 2358 C C . LEU A 1 301 ? -5.347 4.176 -16.185 1.00 87.44 301 LEU A C 1
ATOM 2360 O O . LEU A 1 301 ? -5.889 5.265 -16.009 1.00 87.44 301 LEU A O 1
ATOM 2364 N N . GLU A 1 302 ? -4.445 3.661 -15.362 1.00 83.50 302 GLU A N 1
ATOM 2365 C CA . GLU A 1 302 ? -4.008 4.274 -14.114 1.00 83.50 302 GLU A CA 1
ATOM 2366 C C . GLU A 1 302 ? -2.500 4.082 -13.951 1.00 83.50 302 GLU A C 1
ATOM 2368 O O . GLU A 1 302 ? -1.926 3.073 -14.384 1.00 83.50 302 GLU A O 1
ATOM 2373 N N . LEU A 1 303 ? -1.847 5.035 -13.292 1.00 83.00 303 LEU A N 1
ATOM 2374 C CA . LEU A 1 303 ? -0.464 4.861 -12.869 1.00 83.00 303 LEU A CA 1
ATOM 2375 C C . LEU A 1 303 ? -0.417 3.868 -11.702 1.00 83.00 303 LEU A C 1
ATOM 2377 O O . LEU A 1 303 ? -1.241 3.898 -10.793 1.00 83.00 303 LEU A O 1
ATOM 2381 N N . ILE A 1 304 ? 0.545 2.945 -11.738 1.00 80.44 304 ILE A N 1
ATOM 2382 C CA . ILE A 1 304 ? 0.619 1.830 -10.780 1.00 80.44 304 ILE A CA 1
ATOM 2383 C C . ILE A 1 304 ? 0.899 2.333 -9.363 1.00 80.44 304 ILE A C 1
ATOM 2385 O O . ILE A 1 304 ? 0.445 1.728 -8.389 1.00 80.44 304 ILE A O 1
ATOM 2389 N N . HIS A 1 305 ? 1.674 3.411 -9.229 1.00 73.06 305 HIS A N 1
ATOM 2390 C CA . HIS A 1 305 ? 2.052 3.926 -7.923 1.00 73.06 305 HIS A CA 1
ATOM 2391 C C . HIS A 1 305 ? 2.286 5.436 -7.910 1.00 73.06 305 HIS A C 1
ATOM 2393 O O . HIS A 1 305 ? 2.945 5.977 -8.795 1.00 73.06 305 HIS A O 1
ATOM 2399 N N . LYS A 1 306 ? 1.866 6.074 -6.810 1.00 70.50 306 LYS A N 1
ATOM 2400 C CA . LYS A 1 306 ? 1.957 7.523 -6.555 1.00 70.50 306 LYS A CA 1
ATOM 2401 C C . LYS A 1 306 ? 3.360 8.112 -6.680 1.00 70.50 306 LYS A C 1
ATOM 2403 O O . LYS A 1 306 ? 3.524 9.247 -7.093 1.00 70.50 306 LYS A O 1
ATOM 2408 N N . SER A 1 307 ? 4.401 7.346 -6.359 1.00 73.44 307 SER A N 1
ATOM 2409 C CA . SER A 1 307 ? 5.787 7.812 -6.544 1.00 73.44 307 SER A CA 1
ATOM 2410 C C . SER A 1 307 ? 6.126 8.116 -8.004 1.00 73.44 307 SER A C 1
ATOM 2412 O O . SER A 1 307 ? 7.072 8.855 -8.261 1.00 73.44 307 SER A O 1
ATOM 2414 N N . PHE A 1 308 ? 5.396 7.526 -8.956 1.00 72.56 308 PHE A N 1
ATOM 2415 C CA . PHE A 1 308 ? 5.510 7.897 -10.358 1.00 72.56 308 PHE A CA 1
ATOM 2416 C C . PHE A 1 308 ? 4.759 9.200 -10.657 1.00 72.56 308 PHE A C 1
ATOM 2418 O O . PHE A 1 308 ? 5.278 10.000 -11.427 1.00 72.56 308 PHE A O 1
ATOM 2425 N N . ASP A 1 309 ? 3.614 9.459 -10.011 1.00 67.81 309 ASP A N 1
ATOM 2426 C CA . ASP A 1 309 ? 2.934 10.763 -10.079 1.00 67.81 309 ASP A CA 1
ATOM 2427 C C . ASP A 1 309 ? 3.874 11.876 -9.611 1.00 67.81 309 ASP A C 1
ATOM 2429 O O . ASP A 1 309 ? 4.033 12.870 -10.308 1.00 67.81 309 ASP A O 1
ATOM 2433 N N . ASP A 1 310 ? 4.554 11.689 -8.474 1.00 65.75 310 ASP A N 1
ATOM 2434 C CA . ASP A 1 310 ? 5.500 12.669 -7.924 1.00 65.75 310 ASP A CA 1
ATOM 2435 C C . ASP A 1 310 ? 6.703 12.895 -8.855 1.00 65.75 310 ASP A C 1
ATOM 2437 O O . ASP A 1 310 ? 7.126 14.031 -9.084 1.00 65.75 310 ASP A O 1
ATOM 2441 N N . PHE A 1 311 ? 7.251 11.813 -9.421 1.00 71.19 311 PHE A N 1
ATOM 2442 C CA . PHE A 1 311 ? 8.317 11.887 -10.422 1.00 71.19 311 PHE A CA 1
ATOM 2443 C C . PHE A 1 311 ? 7.854 12.637 -11.679 1.00 71.19 311 PHE A C 1
ATOM 2445 O O . PHE A 1 311 ? 8.551 13.533 -12.155 1.00 71.19 311 PHE A O 1
ATOM 2452 N N . GLY A 1 312 ? 6.673 12.298 -12.198 1.00 58.88 312 GLY A N 1
ATOM 2453 C CA . GLY A 1 312 ? 6.095 12.896 -13.395 1.00 58.88 312 GLY A CA 1
ATOM 2454 C C . GLY A 1 312 ? 5.702 14.358 -13.194 1.00 58.88 312 GLY A C 1
ATOM 2455 O O . GLY A 1 312 ? 5.998 15.190 -14.039 1.00 58.88 312 GLY A O 1
ATOM 2456 N N . LEU A 1 313 ? 5.122 14.716 -12.049 1.00 57.69 313 LEU A N 1
ATOM 2457 C CA . LEU A 1 313 ? 4.836 16.105 -11.682 1.00 57.69 313 LEU A CA 1
ATOM 2458 C C . LEU A 1 313 ? 6.115 16.935 -11.614 1.00 57.69 313 LEU A C 1
ATOM 2460 O O . LEU A 1 313 ? 6.150 18.048 -12.132 1.00 57.69 313 LEU A O 1
ATOM 2464 N N . ARG A 1 314 ? 7.184 16.393 -11.025 1.00 60.25 314 ARG A N 1
ATOM 2465 C CA . ARG A 1 314 ? 8.475 17.081 -10.983 1.00 60.25 314 ARG A CA 1
ATOM 2466 C C . ARG A 1 314 ? 9.060 17.275 -12.378 1.00 60.25 314 ARG A C 1
ATOM 2468 O O . ARG A 1 314 ? 9.462 18.381 -12.707 1.00 60.25 314 ARG A O 1
ATOM 2475 N N . ALA A 1 315 ? 9.033 16.242 -13.214 1.00 58.91 315 ALA A N 1
ATOM 2476 C CA . ALA A 1 315 ? 9.498 16.345 -14.592 1.00 58.91 315 ALA A CA 1
ATOM 2477 C C . ALA A 1 315 ? 8.615 17.276 -15.457 1.00 58.91 315 ALA A C 1
ATOM 2479 O O . ALA A 1 315 ? 9.136 17.935 -16.351 1.00 58.91 315 ALA A O 1
ATOM 2480 N N . LEU A 1 316 ? 7.310 17.400 -15.179 1.00 56.97 316 LEU A N 1
ATOM 2481 C CA . LEU A 1 316 ? 6.426 18.405 -15.798 1.00 56.97 316 LEU A CA 1
ATOM 2482 C C . LEU A 1 316 ? 6.816 19.831 -15.383 1.00 56.97 316 LEU A C 1
ATOM 2484 O O . LEU A 1 316 ? 6.862 20.726 -16.222 1.00 56.97 316 LEU A O 1
ATOM 2488 N N . ILE A 1 317 ? 7.115 20.042 -14.099 1.00 52.38 317 ILE A N 1
ATOM 2489 C CA . ILE A 1 317 ? 7.533 21.346 -13.559 1.00 52.38 317 ILE A CA 1
ATOM 2490 C C . ILE A 1 317 ? 8.915 21.751 -14.088 1.00 52.38 317 ILE A C 1
ATOM 2492 O O . ILE A 1 317 ? 9.119 22.911 -14.440 1.00 52.38 317 ILE A O 1
ATOM 2496 N N . ASP A 1 318 ? 9.844 20.799 -14.176 1.00 51.06 318 ASP A N 1
ATOM 2497 C CA . ASP A 1 318 ? 11.214 21.023 -14.647 1.00 51.06 318 ASP A CA 1
ATOM 2498 C C . ASP A 1 318 ? 11.294 21.164 -16.188 1.00 51.06 318 ASP A C 1
ATOM 2500 O O . ASP A 1 318 ? 12.353 21.478 -16.731 1.00 51.06 318 ASP A O 1
ATOM 2504 N N . GLY A 1 319 ? 10.166 21.005 -16.899 1.00 52.91 319 GLY A N 1
ATOM 2505 C CA . GLY A 1 319 ? 10.055 21.171 -18.354 1.00 52.91 319 GLY A CA 1
ATOM 2506 C C . GLY A 1 319 ? 10.518 19.962 -19.175 1.00 52.91 319 GLY A C 1
ATOM 2507 O O . GLY A 1 319 ? 10.592 20.046 -20.400 1.00 52.91 319 GLY A O 1
ATOM 2508 N N . ASP A 1 320 ? 10.806 18.840 -18.516 1.00 50.19 320 ASP A N 1
ATOM 2509 C CA . ASP A 1 320 ? 11.224 17.586 -19.147 1.00 50.19 320 ASP A CA 1
ATOM 2510 C C . ASP A 1 320 ? 10.029 16.799 -19.714 1.00 50.19 320 ASP A C 1
ATOM 2512 O O . ASP A 1 320 ? 10.160 16.098 -20.720 1.00 50.19 320 ASP A O 1
ATOM 2516 N N . LEU A 1 321 ? 8.841 16.944 -19.118 1.00 52.03 321 LEU A N 1
ATOM 2517 C CA . LEU A 1 321 ? 7.561 16.506 -19.679 1.00 52.03 321 LEU A CA 1
ATOM 2518 C C . LEU A 1 321 ? 6.831 17.736 -20.235 1.00 52.03 321 LEU A C 1
ATOM 2520 O O . LEU A 1 321 ? 6.582 18.700 -19.515 1.00 52.03 321 LEU A O 1
ATOM 2524 N N . VAL A 1 322 ? 6.473 17.712 -21.519 1.00 43.69 322 VAL A N 1
ATOM 2525 C CA . VAL A 1 322 ? 5.680 18.794 -22.113 1.00 43.69 322 VAL A CA 1
ATOM 2526 C C . VAL A 1 322 ? 4.240 18.631 -21.636 1.00 43.69 322 VAL A C 1
ATOM 2528 O O . VAL A 1 322 ? 3.587 17.640 -21.965 1.00 43.69 322 VAL A O 1
ATOM 2531 N N . ALA A 1 323 ? 3.735 19.602 -20.875 1.00 39.53 323 ALA A N 1
ATOM 2532 C CA . ALA A 1 323 ? 2.300 19.755 -20.697 1.00 39.53 323 ALA A CA 1
ATOM 2533 C C . ALA A 1 323 ? 1.706 20.064 -22.078 1.00 39.53 323 ALA A C 1
ATOM 2535 O O . ALA A 1 323 ? 1.919 21.148 -22.616 1.00 39.53 323 ALA A O 1
ATOM 2536 N N . ALA A 1 324 ? 1.011 19.101 -22.688 1.00 36.47 324 ALA A N 1
ATOM 2537 C CA . ALA A 1 324 ? 0.122 19.423 -23.796 1.00 36.47 324 ALA A CA 1
ATOM 2538 C C . ALA A 1 324 ? -0.862 20.483 -23.281 1.00 36.47 324 ALA A C 1
ATOM 2540 O O . ALA A 1 324 ? -1.424 20.287 -22.206 1.00 36.47 324 ALA A O 1
ATOM 2541 N N . ASP A 1 325 ? -0.995 21.604 -23.997 1.00 29.75 325 ASP A N 1
ATOM 2542 C CA . ASP A 1 325 ? -1.764 22.802 -23.629 1.00 29.75 325 ASP A CA 1
ATOM 2543 C C . ASP A 1 325 ? -3.192 22.495 -23.122 1.00 29.75 325 ASP A C 1
ATOM 2545 O O . ASP A 1 325 ? -4.186 22.621 -23.838 1.00 29.75 325 ASP A O 1
ATOM 2549 N N . LEU A 1 326 ? -3.311 22.132 -21.847 1.00 31.30 326 LEU A N 1
ATOM 2550 C CA . LEU A 1 326 ? -4.560 21.980 -21.115 1.00 31.30 326 LEU A CA 1
ATOM 2551 C C . LEU A 1 326 ? -4.491 22.892 -19.887 1.00 31.30 326 LEU A C 1
ATOM 2553 O O . LEU A 1 326 ? -4.066 22.500 -18.810 1.00 31.30 326 LEU A O 1
ATOM 2557 N N . TYR A 1 327 ? -4.919 24.134 -20.126 1.00 27.83 327 TYR A N 1
ATOM 2558 C CA . TYR A 1 327 ? -5.420 25.137 -19.181 1.00 27.83 327 TYR A CA 1
ATOM 2559 C C . TYR A 1 327 ? -4.573 25.506 -17.943 1.00 27.83 327 TYR A C 1
ATOM 2561 O O . TYR A 1 327 ? -4.517 24.792 -16.952 1.00 27.83 327 TYR A O 1
ATOM 2569 N N . GLY A 1 328 ? -4.082 26.755 -17.955 1.00 28.42 328 GLY A N 1
ATOM 2570 C CA . GLY A 1 328 ? -4.137 27.688 -16.817 1.00 28.42 328 GLY A CA 1
ATOM 2571 C C . GLY A 1 328 ? -3.530 27.218 -15.493 1.00 28.42 328 GLY A C 1
ATOM 2572 O O . GLY A 1 328 ? -4.250 26.861 -14.566 1.00 28.42 328 GLY A O 1
ATOM 2573 N N . VAL A 1 329 ? -2.204 27.298 -15.380 1.00 29.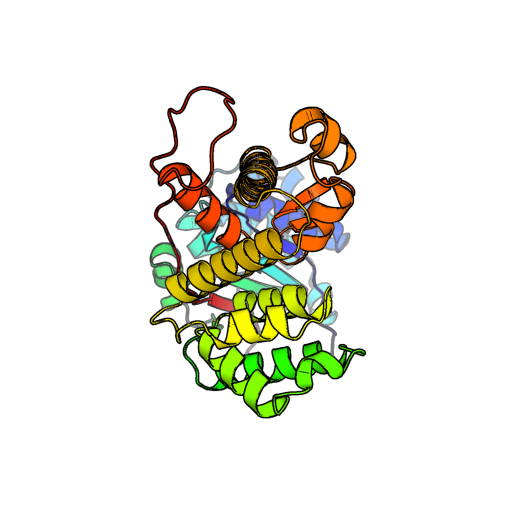39 329 VAL A N 1
ATOM 2574 C CA . VAL A 1 329 ? -1.456 26.976 -14.159 1.00 29.39 329 VAL A CA 1
ATOM 2575 C C . VAL A 1 329 ? -1.602 28.091 -13.114 1.00 29.39 329 VAL A C 1
ATOM 2577 O O . VAL A 1 329 ? -0.835 29.048 -13.110 1.00 29.39 329 VAL A O 1
ATOM 2580 N N . GLU A 1 330 ? -2.532 27.930 -12.176 1.00 25.47 330 GLU A N 1
ATOM 2581 C CA . GLU A 1 330 ? -2.427 28.492 -10.821 1.00 25.47 330 GLU A CA 1
ATOM 2582 C C . GLU A 1 330 ? -2.847 27.408 -9.817 1.00 25.47 330 GLU A C 1
ATOM 2584 O O . GLU A 1 330 ? -4.032 27.152 -9.626 1.00 25.47 330 GLU A O 1
ATOM 2589 N N . GLY A 1 331 ? -1.874 26.724 -9.197 1.00 28.19 331 GLY A N 1
ATOM 2590 C CA . GLY A 1 331 ? -2.187 25.751 -8.138 1.00 28.19 331 GLY A CA 1
ATOM 2591 C C . GLY A 1 331 ? -1.148 24.684 -7.771 1.00 28.19 331 GLY A C 1
ATOM 2592 O O . GLY A 1 331 ? -1.483 23.790 -7.006 1.00 28.19 331 GLY A O 1
ATOM 2593 N N . LEU A 1 332 ? 0.097 24.723 -8.268 1.00 30.25 332 LEU A N 1
ATOM 2594 C CA . LEU A 1 332 ? 1.070 23.630 -8.043 1.00 30.25 332 LEU A CA 1
ATOM 2595 C C . LEU A 1 332 ? 2.019 23.816 -6.842 1.00 30.25 332 LEU A C 1
ATOM 2597 O O . LEU A 1 332 ? 2.917 23.006 -6.623 1.00 30.25 332 LEU A O 1
ATOM 2601 N N . ALA A 1 333 ? 1.813 24.833 -6.007 1.00 23.52 333 ALA A N 1
ATOM 2602 C CA . ALA A 1 333 ? 2.664 25.085 -4.844 1.00 23.52 333 ALA A CA 1
ATOM 2603 C C . ALA A 1 333 ? 2.126 24.417 -3.562 1.00 23.52 333 ALA A C 1
ATOM 2605 O O . ALA A 1 333 ? 1.758 25.124 -2.632 1.00 23.52 333 ALA A O 1
ATOM 2606 N N . SER A 1 334 ? 2.057 23.076 -3.487 1.00 25.97 334 SER A N 1
ATOM 2607 C CA . SER A 1 334 ? 1.886 22.392 -2.179 1.00 25.97 334 SER A CA 1
ATOM 2608 C C . SER A 1 334 ? 2.246 20.890 -2.117 1.00 25.97 334 SER A C 1
ATOM 2610 O O . SER A 1 334 ? 1.841 20.213 -1.172 1.00 25.97 334 SER A O 1
ATOM 2612 N N . ILE A 1 335 ? 3.002 20.324 -3.066 1.00 29.67 335 ILE A N 1
ATOM 2613 C CA . ILE A 1 335 ? 3.307 18.870 -3.076 1.00 29.67 335 ILE A CA 1
ATOM 2614 C C . ILE A 1 335 ? 4.805 18.603 -2.861 1.00 29.67 335 ILE A C 1
ATOM 2616 O O . ILE A 1 335 ? 5.443 17.810 -3.542 1.00 29.67 335 ILE A O 1
ATOM 2620 N N . THR A 1 336 ? 5.400 19.281 -1.883 1.00 26.52 336 THR A N 1
ATOM 2621 C CA . THR A 1 336 ? 6.742 18.956 -1.377 1.00 26.52 336 THR A CA 1
ATOM 2622 C C . THR A 1 336 ? 6.619 18.360 0.017 1.00 26.52 336 THR A C 1
ATOM 2624 O O . THR A 1 336 ? 6.865 19.009 1.029 1.00 26.52 336 THR A O 1
ATOM 2627 N N . GLY A 1 337 ? 6.198 17.095 0.084 1.00 29.58 337 GLY A N 1
ATOM 2628 C CA . GLY A 1 337 ? 6.002 16.430 1.365 1.00 29.58 337 GLY A CA 1
ATOM 2629 C C . GLY A 1 337 ? 5.885 14.913 1.289 1.00 29.58 337 GLY A C 1
ATOM 2630 O O . GLY A 1 337 ? 4.785 14.382 1.176 1.00 29.58 337 GLY A O 1
ATOM 2631 N N . ILE A 1 338 ? 7.020 14.260 1.568 1.00 34.56 338 ILE A N 1
ATOM 2632 C CA . ILE A 1 338 ? 7.164 12.918 2.167 1.00 34.56 338 ILE A CA 1
ATOM 2633 C C . ILE A 1 338 ? 7.550 11.796 1.187 1.00 34.56 338 ILE A C 1
ATOM 2635 O O . ILE A 1 338 ? 6.764 10.914 0.842 1.00 34.56 338 ILE A O 1
ATOM 2639 N N . MET A 1 339 ? 8.847 11.768 0.876 1.00 35.00 339 MET A N 1
ATOM 2640 C CA . MET A 1 339 ? 9.598 10.546 0.585 1.00 35.00 339 MET A CA 1
ATOM 2641 C C . MET A 1 339 ? 10.324 10.100 1.851 1.00 35.00 339 MET A C 1
ATOM 2643 O O . MET A 1 339 ? 11.467 10.479 2.069 1.00 35.00 339 MET A O 1
ATOM 2647 N N . PHE A 1 340 ? 9.668 9.298 2.687 1.00 38.06 340 PHE A N 1
ATOM 2648 C CA . PHE A 1 340 ? 10.353 8.518 3.717 1.00 38.06 340 PHE A CA 1
ATOM 2649 C C . PHE A 1 340 ? 9.647 7.173 3.852 1.00 38.06 340 PHE A C 1
ATOM 2651 O O . PHE A 1 340 ? 8.503 7.091 4.294 1.00 38.06 340 PHE A O 1
ATOM 2658 N N . SER A 1 341 ? 10.327 6.118 3.407 1.00 42.19 341 SER A N 1
ATOM 2659 C CA . SER A 1 341 ? 9.907 4.733 3.574 1.00 42.19 341 SER A CA 1
ATOM 2660 C C . SER A 1 341 ? 10.115 4.327 5.030 1.00 42.19 341 SER A C 1
ATOM 2662 O O . SER A 1 341 ? 11.084 3.671 5.366 1.00 42.19 341 SER A O 1
ATOM 2664 N N . SER A 1 342 ? 9.219 4.741 5.910 1.00 46.75 342 SER A N 1
ATOM 2665 C CA . SER A 1 342 ? 9.071 4.119 7.219 1.00 46.75 342 SER A CA 1
ATOM 2666 C C . SER A 1 342 ? 7.580 3.998 7.443 1.00 46.75 342 SER A C 1
ATOM 2668 O O . SER A 1 342 ? 6.869 4.997 7.396 1.00 46.75 342 SER A O 1
ATOM 2670 N N . PHE A 1 343 ? 7.104 2.777 7.642 1.00 53.25 343 PHE A N 1
ATOM 2671 C CA . PHE A 1 343 ? 5.728 2.527 8.044 1.00 53.25 343 PHE A CA 1
ATOM 2672 C C . PHE A 1 343 ? 5.749 2.032 9.483 1.00 53.25 343 PHE A C 1
ATOM 2674 O O . PHE A 1 343 ? 6.679 1.358 9.922 1.00 53.25 343 PHE A O 1
ATOM 2681 N N . VAL A 1 344 ? 4.730 2.385 10.242 1.00 57.50 344 VAL A N 1
ATOM 2682 C CA . VAL A 1 344 ? 4.488 1.861 11.574 1.00 57.50 344 VAL A CA 1
ATOM 2683 C C . VAL A 1 344 ? 3.105 1.249 11.544 1.00 57.50 344 VAL A C 1
ATOM 2685 O O . VAL A 1 344 ? 2.130 1.893 11.164 1.00 57.50 344 VAL A O 1
ATOM 2688 N N . VAL A 1 345 ? 3.032 -0.018 11.933 1.00 65.81 345 VAL A N 1
ATOM 2689 C CA . VAL A 1 345 ? 1.753 -0.655 12.210 1.00 65.81 345 VAL A CA 1
ATOM 2690 C C . VAL A 1 345 ? 1.505 -0.524 13.706 1.00 65.81 345 VAL A C 1
ATOM 2692 O O . VAL A 1 345 ? 2.256 -1.028 14.543 1.00 65.81 345 VAL A O 1
ATOM 2695 N N . HIS A 1 346 ? 0.462 0.214 14.039 1.00 68.81 346 HIS A N 1
ATOM 2696 C CA . HIS A 1 346 ? -0.064 0.400 15.373 1.00 68.81 346 HIS A CA 1
ATOM 2697 C C . HIS A 1 346 ? -1.171 -0.628 15.594 1.00 68.81 346 HIS A C 1
ATOM 2699 O O . HIS A 1 346 ? -2.229 -0.562 14.976 1.00 68.81 346 HIS A O 1
ATOM 2705 N N . ILE A 1 347 ? -0.921 -1.601 16.464 1.00 67.06 347 ILE A N 1
ATOM 2706 C CA . ILE A 1 347 ? -1.892 -2.636 16.804 1.00 67.06 347 ILE A CA 1
ATOM 2707 C C . ILE A 1 347 ? -2.412 -2.359 18.210 1.00 67.06 347 ILE A C 1
ATOM 2709 O O . ILE A 1 347 ? -1.685 -2.488 19.196 1.00 67.06 347 ILE A O 1
ATOM 2713 N N . CYS A 1 348 ? -3.682 -1.988 18.297 1.00 62.78 348 CYS A N 1
ATOM 2714 C CA . CYS A 1 348 ? -4.421 -1.908 19.543 1.00 62.78 348 CYS A CA 1
ATOM 2715 C C . CYS A 1 348 ? -5.296 -3.160 19.660 1.00 62.78 348 CYS A C 1
ATOM 2717 O O . CYS A 1 348 ? -6.408 -3.220 19.131 1.00 62.78 348 CYS A O 1
ATOM 2719 N N . CYS A 1 349 ? -4.781 -4.174 20.352 1.00 57.75 349 CYS A N 1
ATOM 2720 C CA . CYS A 1 349 ? -5.569 -5.343 20.718 1.00 57.75 349 CYS A CA 1
ATOM 2721 C C . CYS A 1 349 ? -5.959 -5.247 22.186 1.00 57.75 349 CYS A C 1
ATOM 2723 O O . CYS A 1 349 ? -5.090 -5.184 23.051 1.00 57.75 349 CYS A O 1
ATOM 2725 N N . CYS A 1 350 ? -7.252 -5.317 22.478 1.00 52.72 350 CYS A N 1
ATOM 2726 C CA . CYS A 1 350 ? -7.733 -5.408 23.849 1.00 52.72 350 CYS A CA 1
ATOM 2727 C C . CYS A 1 350 ? -7.694 -6.867 24.335 1.00 52.72 350 CYS A C 1
ATOM 2729 O O . CYS A 1 350 ? -8.691 -7.390 24.803 1.00 52.72 350 CYS A O 1
ATOM 2731 N N . PHE A 1 351 ? -6.571 -7.580 24.221 1.00 42.81 351 PHE A N 1
ATOM 2732 C CA . PHE A 1 351 ? -6.530 -8.935 24.780 1.00 42.81 351 PHE A CA 1
ATOM 2733 C C . PHE A 1 351 ? -6.532 -8.862 26.311 1.00 42.81 351 PHE A C 1
ATOM 2735 O O . PHE A 1 351 ? -5.759 -8.109 26.901 1.00 42.81 351 PHE A O 1
ATOM 2742 N N . LYS A 1 352 ? -7.387 -9.658 26.969 1.00 36.41 352 LYS A N 1
ATOM 2743 C CA . LYS A 1 352 ? -7.208 -9.956 28.396 1.00 36.41 352 LYS A CA 1
ATOM 2744 C C . LYS A 1 352 ? -5.824 -10.594 28.539 1.00 36.41 352 LYS A C 1
ATOM 2746 O O . LYS A 1 352 ? -5.606 -11.676 27.998 1.00 36.41 352 LYS A O 1
ATOM 2751 N N . GLU A 1 353 ? -4.901 -9.932 29.233 1.00 31.52 353 GLU A N 1
ATOM 2752 C CA . GLU A 1 353 ? -3.726 -10.614 29.774 1.00 31.52 353 GLU A CA 1
ATOM 2753 C C . GLU A 1 353 ? -4.253 -11.697 30.727 1.00 31.52 353 GLU A C 1
ATOM 2755 O O . GLU A 1 353 ? -4.811 -11.388 31.781 1.00 31.52 353 GLU A O 1
ATOM 2760 N N . THR A 1 354 ? -4.194 -12.957 30.296 1.00 31.08 354 THR A N 1
ATOM 2761 C CA . THR A 1 354 ? -4.486 -14.129 31.137 1.00 31.08 354 THR A CA 1
ATOM 2762 C C . THR A 1 354 ? -3.244 -14.615 31.844 1.00 31.08 354 THR A C 1
ATOM 2764 O O . THR A 1 354 ? -2.216 -14.748 31.137 1.00 31.08 354 THR A O 1
#

InterPro domains:
  IPR056884 Nephrocystin 3-like, N-terminal [PF24883] (7-123)

pLDDT: mean 82.46, std 17.25, range [23.52, 97.69]

Foldseek 3Di:
DPQDAAAQAEAEADLVPHAECQCVLVRSLVSNCVRDVQSVVLQVVLCVVPVCLNVDGLLCLQVSNCSRPQVSQLVCPVLVVNAAYEYEYHANVSYPRDLSNLLDVLCPSHLSCQRYKYKYKYFCDVSNVVNNVPRPLKDKDKPPLVDPVLLVVLLVLLVVLCVLAPPCVLCVPHDPSVLSNLQSQLQQSPSLLSLLLSQLCRLPPDVLLSVLSSPDDRDPHNLRSVLSSVVSLLLSLLVPDDDDSVVQQLLLLQVVLCQLVVVKDAAQVNCCVPRDDPPYDRSVSSQSSCRSQWDADPRIIHGPDCSVSVSSLVCCVVVVRPNPPDDDDDDDPDPPDDDDPMMMIIMNRSHPPD

Radius of gyration: 24.46 Å; chains: 1; bounding box: 59×51×69 Å